Protein 7WUZ (pdb70)

Foldseek 3Di:
DDCPVVVVVLLVLLCVLPVQLAKDKFKFFLLQLQVVDDPVQRDPAPRQWIKIWMKGALSNCVRFLVVCLQPDADDPPDFSVLVRLVVSVVVSCVSPVVFDKDKAWQPDADPVGHRNHPNLSVCQFSQFWPWQDPVLAPPADPPPDDFHIATQGQAFGRQMGTTIMMTGHPSGDPVDDTHGHDPNLNDNVLSNVLSCCVRPPCLVVVSSVSDPHPDHNDPVRNVLVNDPRVVSSVVSNVPGD

Organism: Homo sapiens (NCBI:txid9606)

Radius of gyration: 18.28 Å; Cα contacts (8 Å, |Δi|>4): 402; chains: 1; bounding box: 37×50×50 Å

Sequence (241 aa):
EFMEPKVAELKQKIEDTLCPFGFEVYPFQVAWYNELLPPAFHLPLPGPTLAFLVLSTPAMFDRALKPFLQSCHLRMLTDPVDQCVAYHLGRVRESLPELQIEIIADYEVHPNRRPKILAQTAAHVAGAAYYYQRQDVEADPWGNQRISGVCIHPRFGGWFAIRGVVVLLPGIEVPDLPPRKPHDCVPTRADRIALLEGFNFHWRDWTYRDAVTPQERYSEEQKAYFSSTPPAQRLALLGLAQP

Structure (mmCIF, N/CA/C/O backbone):
data_7WUZ
#
_entry.id   7WUZ
#
_cell.length_a   72.968
_cell.length_b   96.327
_cell.length_c   47.257
_cell.angle_alpha   90.000
_cell.angle_beta   111.060
_cell.angle_gamma   90.000
#
_symmetry.space_group_name_H-M   'C 1 2 1'
#
loop_
_entity.id
_entity.type
_entity.pdbx_description
1 polymer 'Cyanocobalamin reductase / alkylcobalamin dealkylase'
2 non-polymer CYANOCOBALAMIN
3 non-polymer 'L(+)-TARTARIC ACID'
4 non-polymer 'SULFATE ION'
5 water water
#
loop_
_atom_site.group_PDB
_atom_site.id
_atom_site.type_symbol
_atom_site.label_atom_id
_atom_site.label_alt_id
_atom_site.label_comp_id
_atom_site.label_asym_id
_atom_site.label_entity_id
_atom_site.label_seq_id
_atom_site.pdbx_PDB_ins_code
_atom_site.Cartn_x
_atom_site.Cartn_y
_atom_site.Cartn_z
_atom_site.occupancy
_atom_site.B_iso_or_equiv
_atom_site.auth_seq_id
_atom_site.auth_comp_id
_atom_site.auth_asym_id
_atom_site.auth_atom_id
_atom_site.pdbx_PDB_model_num
ATOM 1 N N . GLU A 1 1 ? -28.551 -17.257 -2.899 1.00 65.28 -1 GLU A N 1
ATOM 2 C CA . GLU A 1 1 ? -29.223 -16.819 -4.115 1.00 63.46 -1 GLU A CA 1
ATOM 3 C C . GLU A 1 1 ? -30.343 -15.836 -3.793 1.00 62.04 -1 GLU A C 1
ATOM 4 O O . GLU A 1 1 ? -30.309 -14.683 -4.223 1.00 66.48 -1 GLU A O 1
ATOM 10 N N . PHE A 1 2 ? -31.347 -16.298 -3.051 1.00 52.44 0 PHE A N 1
ATOM 11 C CA . PHE A 1 2 ? -32.328 -15.405 -2.450 1.00 42.08 0 PHE A CA 1
ATOM 12 C C . PHE A 1 2 ? -31.837 -15.053 -1.058 1.00 37.48 0 PHE A C 1
ATOM 13 O O . PHE A 1 2 ? -31.675 -15.938 -0.210 1.00 35.35 0 PHE A O 1
ATOM 21 N N . MET A 1 3 ? -31.593 -13.764 -0.825 1.00 29.74 1 MET A N 1
ATOM 22 C CA . MET A 1 3 ? -31.020 -13.354 0.444 1.00 28.82 1 MET A CA 1
ATOM 23 C C . MET A 1 3 ? -32.049 -13.164 1.543 1.00 30.36 1 MET A C 1
ATOM 24 O O . MET A 1 3 ? -31.681 -13.259 2.715 1.00 26.79 1 MET A O 1
ATOM 29 N N . GLU A 1 4 ? -33.318 -12.910 1.213 1.00 28.73 2 GLU A N 1
ATOM 30 C CA . GLU A 1 4 ? -34.279 -12.656 2.284 1.00 27.26 2 GLU A CA 1
ATOM 31 C C . GLU A 1 4 ? -34.356 -13.809 3.271 1.00 28.59 2 GLU A C 1
ATOM 32 O O . GLU A 1 4 ? -34.317 -13.551 4.489 1.00 26.18 2 GLU A O 1
ATOM 38 N N . PRO A 1 5 ? -34.457 -15.071 2.844 1.00 27.72 3 PRO A N 1
ATOM 39 C CA . PRO A 1 5 ? -34.395 -16.172 3.822 1.00 29.27 3 PRO A CA 1
ATOM 40 C C . PRO A 1 5 ? -33.066 -16.271 4.534 1.00 28.34 3 PRO A C 1
ATOM 41 O O . PRO A 1 5 ? -33.029 -16.688 5.696 1.00 25.96 3 PRO A O 1
ATOM 45 N N . LYS A 1 6 ? -31.974 -15.926 3.855 1.00 27.66 4 LYS A N 1
ATOM 46 C CA . LYS A 1 6 ? -30.649 -15.987 4.461 1.00 29.40 4 LYS A CA 1
ATOM 47 C C . LYS A 1 6 ? -30.511 -14.978 5.586 1.00 27.18 4 LYS A C 1
ATOM 48 O O . LYS A 1 6 ? -29.926 -15.286 6.633 1.00 25.40 4 LYS A O 1
ATOM 54 N N . VAL A 1 7 ? -31.002 -13.752 5.371 1.00 22.78 5 VAL A N 1
ATOM 55 C CA . VAL A 1 7 ? -30.933 -12.740 6.422 1.00 20.88 5 VAL A CA 1
ATOM 56 C C . VAL A 1 7 ? -31.699 -13.210 7.644 1.00 22.84 5 VAL A C 1
ATOM 57 O O . VAL A 1 7 ? -31.226 -13.083 8.778 1.00 20.01 5 VAL A O 1
ATOM 61 N N . ALA A 1 8 ? -32.893 -13.771 7.432 1.00 25.73 6 ALA A N 1
ATOM 62 C CA . ALA A 1 8 ? -33.701 -14.240 8.550 1.00 23.80 6 ALA A CA 1
ATOM 63 C C . ALA A 1 8 ? -33.007 -15.371 9.298 1.00 26.16 6 ALA A C 1
ATOM 64 O O . ALA A 1 8 ? -32.997 -15.392 10.534 1.00 26.88 6 ALA A O 1
ATOM 66 N N . GLU A 1 9 ? -32.427 -16.323 8.568 1.00 26.60 7 GLU A N 1
ATOM 67 C CA . GLU A 1 9 ? -31.711 -17.409 9.226 1.00 27.75 7 GLU A CA 1
ATOM 68 C C . GLU A 1 9 ? -30.525 -16.892 10.042 1.00 26.96 7 GLU A C 1
ATOM 69 O O . GLU A 1 9 ? -30.291 -17.350 11.170 1.00 28.68 7 GLU A O 1
ATOM 75 N N . LEU A 1 10 ? -29.748 -15.963 9.480 1.00 23.51 8 LEU A N 1
ATOM 76 C CA . LEU A 1 10 ? -28.577 -15.477 10.195 1.00 25.44 8 LEU A CA 1
ATOM 77 C C . LEU A 1 10 ? -28.987 -14.673 11.411 1.00 28.05 8 LEU A C 1
ATOM 78 O O . LEU A 1 10 ? -28.388 -14.815 12.484 1.00 22.80 8 LEU A O 1
ATOM 83 N N . LYS A 1 11 ? -30.008 -13.829 11.252 1.00 19.65 9 LYS A N 1
ATOM 84 C CA . LYS A 1 11 ? -30.527 -13.067 12.377 1.00 25.96 9 LYS A CA 1
ATOM 85 C C . LYS A 1 11 ? -30.971 -13.998 13.492 1.00 23.33 9 LYS A C 1
ATOM 86 O O . LYS A 1 11 ? -30.648 -13.768 14.664 1.00 21.11 9 LYS A O 1
ATOM 92 N N . GLN A 1 12 ? -31.691 -15.067 13.141 1.00 22.04 10 GLN A N 1
ATOM 93 C CA . GLN A 1 12 ? -32.207 -15.974 14.161 1.00 27.17 10 GLN A CA 1
ATOM 94 C C . GLN A 1 12 ? -31.076 -16.676 14.892 1.00 25.04 10 GLN A C 1
ATOM 95 O O . GLN A 1 12 ? -31.141 -16.855 16.120 1.00 24.39 10 GLN A O 1
ATOM 101 N N . LYS A 1 13 ? -30.023 -17.060 14.162 1.00 22.90 11 LYS A N 1
ATOM 102 C CA . LYS A 1 13 ? -28.875 -17.699 14.798 1.00 30.66 11 LYS A CA 1
ATOM 103 C C . LYS A 1 13 ? -28.202 -16.760 15.792 1.00 26.04 11 LYS A C 1
ATOM 104 O O . LYS A 1 13 ? -27.846 -17.173 16.900 1.00 24.86 11 LYS A O 1
ATOM 110 N N . ILE A 1 14 ? -28.006 -15.500 15.401 1.00 19.79 12 ILE A N 1
ATOM 111 C CA . ILE A 1 14 ? -27.389 -14.530 16.294 1.00 21.23 12 ILE A CA 1
ATOM 112 C C . ILE A 1 14 ? -28.304 -14.245 17.486 1.00 23.59 12 ILE A C 1
ATOM 113 O O . ILE A 1 14 ? -27.834 -14.133 18.629 1.00 21.17 12 ILE A O 1
ATOM 118 N N . GLU A 1 15 ? -29.618 -14.129 17.250 1.00 16.06 13 GLU A N 1
ATOM 119 C CA . GLU A 1 15 ? -30.553 -13.891 18.356 1.00 19.22 13 GLU A CA 1
ATOM 120 C C . GLU A 1 15 ? -30.581 -15.058 19.341 1.00 22.51 13 GLU A C 1
ATOM 121 O O . GLU A 1 15 ? -30.674 -14.849 20.559 1.00 19.48 13 GLU A O 1
ATOM 127 N N . ASP A 1 16 ? -30.521 -16.290 18.833 1.00 21.89 14 ASP A N 1
ATOM 128 C CA . ASP A 1 16 ? -30.492 -17.467 19.705 1.00 22.89 14 ASP A CA 1
ATOM 129 C C . ASP A 1 16 ? -29.269 -17.446 20.616 1.00 22.80 14 ASP A C 1
ATOM 130 O O . ASP A 1 16 ? -29.317 -17.914 21.765 1.00 23.21 14 ASP A O 1
ATOM 135 N N . THR A 1 17 ? -28.140 -16.987 20.079 1.00 19.26 15 THR A N 1
ATOM 136 C CA . THR A 1 17 ? -26.911 -16.867 20.855 1.00 26.03 15 THR A CA 1
ATOM 137 C C . THR A 1 17 ? -26.980 -15.714 21.853 1.00 21.35 15 THR A C 1
ATOM 138 O O . THR A 1 17 ? -26.521 -15.849 22.992 1.00 21.84 15 THR A O 1
ATOM 142 N N . LEU A 1 18 ? -27.556 -14.578 21.463 1.00 19.77 16 LEU A N 1
ATOM 143 C CA . LEU A 1 18 ? -27.402 -13.357 22.260 1.00 18.51 16 LEU A CA 1
ATOM 144 C C . LEU A 1 18 ? -28.649 -12.912 23.019 1.00 19.81 16 LEU A C 1
ATOM 145 O O . LEU A 1 18 ? -28.529 -12.353 24.119 1.00 17.66 16 LEU A O 1
ATOM 150 N N . CYS A 1 19 ? -29.845 -13.077 22.465 1.00 20.05 17 CYS A N 1
ATOM 151 C CA . CYS A 1 19 ? -31.035 -12.603 23.175 1.00 18.46 17 CYS A CA 1
ATOM 152 C C . CYS A 1 19 ? -31.234 -13.227 24.562 1.00 25.69 17 CYS A C 1
ATOM 153 O O . CYS A 1 19 ? -31.690 -12.502 25.462 1.00 22.49 17 CYS A O 1
ATOM 156 N N . PRO A 1 20 ? -30.954 -14.513 24.815 1.00 21.03 18 PRO A N 1
ATOM 157 C CA . PRO A 1 20 ? -31.119 -15.020 26.191 1.00 21.84 18 PRO A CA 1
ATOM 158 C C . PRO A 1 20 ? -30.277 -14.283 27.221 1.00 20.85 18 PRO A C 1
ATOM 159 O O . PRO A 1 20 ? -30.557 -14.369 28.424 1.00 22.48 18 PRO A O 1
ATOM 163 N N . PHE A 1 21 ? -29.218 -13.613 26.789 1.00 19.77 19 PHE A N 1
ATOM 164 C CA . PHE A 1 21 ? -28.302 -12.929 27.690 1.00 23.42 19 PHE A CA 1
ATOM 165 C C . PHE A 1 21 ? -28.545 -11.431 27.734 1.00 23.25 19 PHE A C 1
ATOM 166 O O . PHE A 1 21 ? -27.709 -10.692 28.265 1.00 21.53 19 PHE A O 1
ATOM 174 N N . GLY A 1 22 ? -29.671 -10.966 27.205 1.00 17.97 20 GLY A N 1
ATOM 175 C CA . GLY A 1 22 ? -30.017 -9.562 27.343 1.00 22.74 20 GLY A CA 1
ATOM 176 C C . GLY A 1 22 ? -29.607 -8.667 26.200 1.00 19.83 20 GLY A C 1
ATOM 177 O O . GLY A 1 22 ? -29.503 -7.453 26.402 1.00 19.94 20 GLY A O 1
ATOM 178 N N . PHE A 1 23 ? -29.343 -9.213 25.014 1.00 18.24 21 PHE A N 1
ATOM 179 C CA . PHE A 1 23 ? -28.990 -8.385 23.871 1.00 13.39 21 PHE A CA 1
ATOM 180 C C . PHE A 1 23 ? -30.146 -8.351 22.878 1.00 18.15 21 PHE A C 1
ATOM 181 O O . PHE A 1 23 ? -31.045 -9.189 22.925 1.00 20.17 21 PHE A O 1
ATOM 189 N N . GLU A 1 24 ? -30.119 -7.342 21.995 1.00 17.26 22 GLU A N 1
ATOM 190 C CA . GLU A 1 24 ? -31.013 -7.220 20.848 1.00 19.63 22 GLU A CA 1
ATOM 191 C C . GLU A 1 24 ? -30.162 -7.052 19.590 1.00 17.98 22 GLU A C 1
ATOM 192 O O . GLU A 1 24 ? -29.040 -6.550 19.645 1.00 16.01 22 GLU A O 1
ATOM 198 N N . VAL A 1 25 ? -30.707 -7.452 18.449 1.00 14.76 23 VAL A N 1
ATOM 199 C CA . VAL A 1 25 ? -29.942 -7.615 17.214 1.00 16.08 23 VAL A CA 1
ATOM 200 C C . VAL A 1 25 ? -30.732 -6.966 16.085 1.00 18.37 23 VAL A C 1
ATOM 201 O O . VAL A 1 25 ? -31.910 -7.294 15.909 1.00 19.10 23 VAL A O 1
ATOM 205 N N . TYR A 1 26 ? -30.068 -6.120 15.280 1.00 16.76 24 TYR A N 1
ATOM 206 C CA . TYR A 1 26 ? -30.703 -5.347 14.190 1.00 15.35 24 TYR A CA 1
ATOM 207 C C . TYR A 1 26 ? -29.812 -5.404 12.952 1.00 17.55 24 TYR A C 1
ATOM 208 O O . TYR A 1 26 ? -28.644 -5.015 13.028 1.00 16.31 24 TYR A O 1
ATOM 217 N N . PRO A 1 27 ? -30.342 -5.804 11.793 1.00 22.56 25 PRO A N 1
ATOM 218 C CA . PRO A 1 27 ? -29.539 -5.808 10.569 1.00 18.45 25 PRO A CA 1
ATOM 219 C C . PRO A 1 27 ? -29.445 -4.427 9.938 1.00 15.83 25 PRO A C 1
ATOM 220 O O . PRO A 1 27 ? -30.321 -3.577 10.096 1.00 20.42 25 PRO A O 1
ATOM 224 N N . PHE A 1 28 ? -28.363 -4.210 9.204 1.00 16.43 26 PHE A N 1
ATOM 225 C CA . PHE A 1 28 ? -28.241 -3.018 8.375 1.00 17.11 26 PHE A CA 1
ATOM 226 C C . PHE A 1 28 ? -27.284 -3.342 7.238 1.00 18.25 26 PHE A C 1
ATOM 227 O O . PHE A 1 28 ? -26.613 -4.378 7.258 1.00 18.98 26 PHE A O 1
ATOM 235 N N . GLN A 1 29 ? -27.285 -2.493 6.204 1.00 17.27 27 GLN A N 1
ATOM 236 C CA . GLN A 1 29 ? -26.282 -2.563 5.145 1.00 17.04 27 GLN A CA 1
ATOM 237 C C . GLN A 1 29 ? -25.103 -1.667 5.468 1.00 15.81 27 GLN A C 1
ATOM 238 O O . GLN A 1 29 ? -25.284 -0.541 5.927 1.00 19.64 27 GLN A O 1
ATOM 244 N N . VAL A 1 30 ? -23.898 -2.135 5.126 1.00 18.82 28 VAL A N 1
ATOM 245 C CA . VAL A 1 30 ? -22.698 -1.341 5.366 1.00 19.35 28 VAL A CA 1
ATOM 246 C C . VAL A 1 30 ? -22.811 0.024 4.682 1.00 22.60 28 VAL A C 1
ATOM 247 O O . VAL A 1 30 ? -22.402 1.049 5.241 1.00 19.11 28 VAL A O 1
ATOM 251 N N . ALA A 1 31 ? -23.383 0.057 3.470 1.00 20.64 29 ALA A N 1
ATOM 252 C CA . ALA A 1 31 ? -23.545 1.309 2.732 1.00 23.11 29 ALA A CA 1
ATOM 253 C C . ALA A 1 31 ? -24.273 2.372 3.547 1.00 19.18 29 ALA A C 1
ATOM 254 O O . ALA A 1 31 ? -23.936 3.558 3.459 1.00 23.39 29 ALA A O 1
ATOM 256 N N . TRP A 1 32 ? -25.295 1.975 4.315 1.00 16.19 30 TRP A N 1
ATOM 257 C CA . TRP A 1 32 ? -26.080 2.958 5.057 1.00 18.85 30 TRP A CA 1
ATOM 258 C C . TRP A 1 32 ? -25.226 3.655 6.109 1.00 19.97 30 TRP A C 1
ATOM 259 O O . TRP A 1 32 ? -25.414 4.850 6.390 1.00 20.59 30 TRP A O 1
ATOM 270 N N . TYR A 1 33 ? -24.313 2.899 6.723 1.00 19.64 31 TYR A N 1
ATOM 271 C CA . TYR A 1 33 ? -23.346 3.443 7.677 1.00 15.57 31 TYR A CA 1
ATOM 272 C C . TYR A 1 33 ? -22.297 4.316 6.978 1.00 22.07 31 TYR A C 1
ATOM 273 O O . TYR A 1 33 ? -22.105 5.481 7.340 1.00 20.73 31 TYR A O 1
ATOM 282 N N . ASN A 1 34 ? -21.634 3.781 5.945 1.00 23.32 32 ASN A N 1
ATOM 283 C CA . ASN A 1 34 ? -20.575 4.533 5.264 1.00 25.54 32 ASN A CA 1
ATOM 284 C C . ASN A 1 34 ? -21.113 5.818 4.657 1.00 29.86 32 ASN A C 1
ATOM 285 O O . ASN A 1 34 ? -20.422 6.848 4.658 1.00 27.57 32 ASN A O 1
ATOM 290 N N . GLU A 1 35 ? -22.347 5.766 4.137 1.00 25.66 33 GLU A N 1
ATOM 291 C CA . GLU A 1 35 ? -22.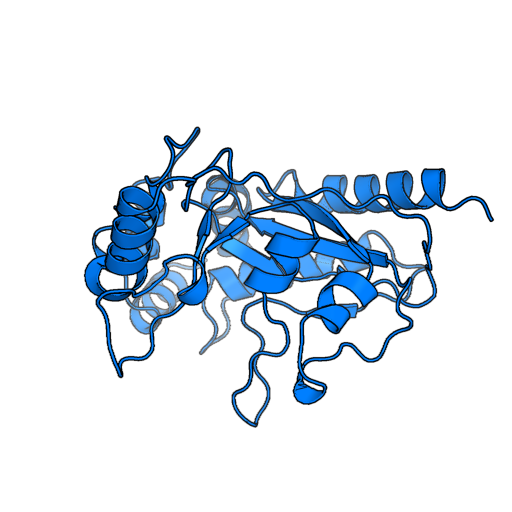967 6.878 3.409 1.00 32.39 33 GLU A CA 1
ATOM 292 C C . GLU A 1 35 ? -22.919 8.163 4.207 1.00 28.64 33 GLU A C 1
ATOM 293 O O . GLU A 1 35 ? -22.856 9.255 3.634 1.00 27.62 33 GLU A O 1
ATOM 299 N N . LEU A 1 36 ? -22.986 8.055 5.524 1.00 29.43 34 LEU A N 1
ATOM 300 C CA . LEU A 1 36 ? -23.092 9.210 6.400 1.00 27.83 34 LEU A CA 1
ATOM 301 C C . LEU A 1 36 ? -21.754 9.716 6.908 1.00 30.64 34 LEU A C 1
ATOM 302 O O . LEU A 1 36 ? -21.731 10.712 7.635 1.00 27.99 34 LEU A O 1
ATOM 307 N N . LEU A 1 37 ? -20.648 9.087 6.533 1.00 29.63 35 LEU A N 1
ATOM 308 C CA . LEU A 1 37 ? -19.423 9.244 7.299 1.00 27.59 35 LEU A CA 1
ATOM 309 C C . LEU A 1 37 ? -18.277 9.687 6.407 1.00 34.00 35 LEU A C 1
ATOM 310 O O . LEU A 1 37 ? -18.257 9.382 5.210 1.00 33.11 35 LEU A O 1
ATOM 315 N N . PRO A 1 38 ? -17.316 10.416 6.963 1.00 34.16 36 PRO A N 1
ATOM 316 C CA . PRO A 1 38 ? -16.099 10.715 6.226 1.00 36.26 36 PRO A CA 1
ATOM 317 C C . PRO A 1 38 ? -15.253 9.464 6.067 1.00 39.97 36 PRO A C 1
ATOM 318 O O . PRO A 1 38 ? -15.380 8.506 6.851 1.00 34.74 36 PRO A O 1
ATOM 322 N N . PRO A 1 39 ? -14.364 9.440 5.069 1.00 41.06 37 PRO A N 1
ATOM 323 C CA . PRO A 1 39 ? -13.652 8.192 4.748 1.00 37.97 37 PRO A CA 1
ATOM 324 C C . PRO A 1 39 ? -12.837 7.602 5.885 1.00 37.87 37 PRO A C 1
ATOM 325 O O . PRO A 1 39 ? -12.633 6.383 5.892 1.00 39.97 37 PRO A O 1
ATOM 329 N N . ALA A 1 40 ? -12.388 8.396 6.866 1.00 36.65 38 ALA A N 1
ATOM 330 C CA . ALA A 1 40 ? -11.656 7.806 7.986 1.00 35.54 38 ALA A CA 1
ATOM 331 C C . ALA A 1 40 ? -12.468 6.728 8.693 1.00 39.50 38 ALA A C 1
ATOM 332 O O . ALA A 1 40 ? -11.901 5.764 9.223 1.00 37.28 38 ALA A O 1
ATOM 334 N N . PHE A 1 41 ? -13.789 6.855 8.706 1.00 35.22 39 PHE A N 1
ATOM 335 C CA . PHE A 1 4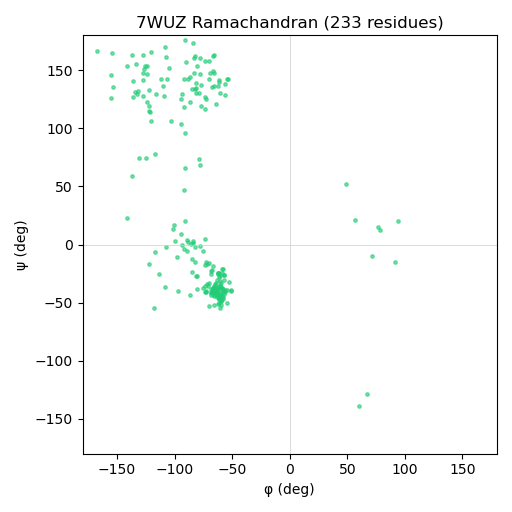1 ? -14.612 5.913 9.441 1.00 29.09 39 PHE A CA 1
ATOM 336 C C . PHE A 1 41 ? -15.236 4.835 8.563 1.00 30.25 39 PHE A C 1
ATOM 337 O O . PHE A 1 41 ? -16.003 4.016 9.079 1.00 30.99 39 PHE A O 1
ATOM 345 N N . HIS A 1 42 ? -14.935 4.801 7.267 1.00 32.42 40 HIS A N 1
ATOM 346 C CA . HIS A 1 42 ? -15.584 3.823 6.401 1.00 31.46 40 HIS A CA 1
A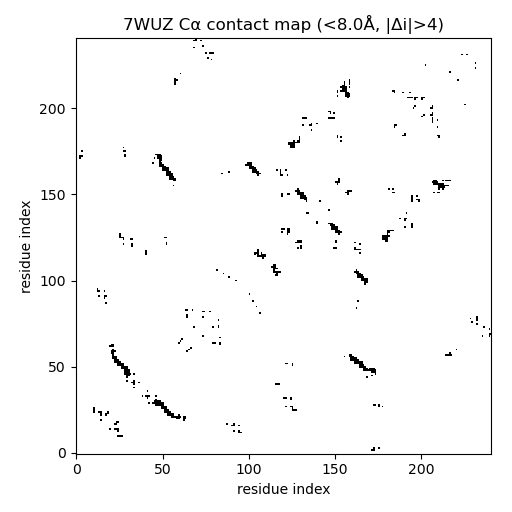TOM 347 C C . HIS A 1 42 ? -15.148 2.407 6.743 1.00 31.00 40 HIS A C 1
ATOM 348 O O . HIS A 1 42 ? -13.968 2.138 7.000 1.00 38.84 40 HIS A O 1
ATOM 355 N N . LEU A 1 43 ? -16.118 1.512 6.793 1.00 26.59 41 LEU A N 1
ATOM 356 C CA . LEU A 1 43 ? -15.818 0.090 6.834 1.00 30.53 41 LEU A CA 1
ATOM 357 C C . LEU A 1 43 ? -15.425 -0.367 5.438 1.00 32.37 41 LEU A C 1
ATOM 358 O O . LEU A 1 43 ? -16.227 -0.237 4.511 1.00 36.32 41 LEU A O 1
ATOM 363 N N . PRO A 1 44 ? -14.219 -0.877 5.237 1.00 37.51 42 PRO A N 1
ATOM 364 C CA . PRO A 1 44 ? -13.783 -1.253 3.878 1.00 36.92 42 PRO A CA 1
ATOM 365 C C . PRO A 1 44 ? -14.399 -2.580 3.456 1.00 39.08 42 PRO A C 1
ATOM 366 O O . PRO A 1 44 ? -13.745 -3.618 3.343 1.00 36.88 42 PRO A O 1
ATOM 370 N N . LEU A 1 45 ? -15.707 -2.561 3.262 1.00 32.10 43 LEU A N 1
ATOM 371 C CA . LEU A 1 45 ? -16.448 -3.707 2.768 1.00 30.78 43 LEU A CA 1
ATOM 372 C C . LEU A 1 45 ? -17.376 -3.215 1.679 1.00 28.75 43 LEU A C 1
ATOM 373 O O . LEU A 1 45 ? -17.724 -2.030 1.643 1.00 31.98 43 LEU A O 1
ATOM 378 N N . PRO A 1 46 ? -17.771 -4.090 0.756 1.00 30.16 44 PRO A N 1
ATOM 379 C CA . PRO A 1 46 ? -18.789 -3.706 -0.226 1.00 27.21 44 PRO A CA 1
ATOM 380 C C . PRO A 1 46 ? -20.032 -3.176 0.474 1.00 24.92 44 PRO A C 1
ATOM 381 O O . PRO A 1 46 ? -20.429 -3.668 1.533 1.00 22.95 44 PRO A O 1
ATOM 385 N N . GLY A 1 47 ? -20.646 -2.153 -0.136 1.00 29.64 45 GLY A N 1
ATOM 386 C CA . GLY A 1 47 ? -21.784 -1.475 0.438 1.00 27.64 45 GLY A CA 1
ATOM 387 C C . GLY A 1 47 ? -22.965 -2.353 0.773 1.00 27.51 45 GLY A C 1
ATOM 388 O O . GLY A 1 47 ? -23.591 -2.162 1.828 1.00 24.70 45 GLY A O 1
ATOM 389 N N . PRO A 1 48 ? -23.321 -3.332 -0.072 1.00 27.81 46 PRO A N 1
ATOM 390 C CA . PRO A 1 48 ? -24.432 -4.230 0.290 1.00 21.57 46 PRO A CA 1
ATOM 391 C C . PRO A 1 48 ? -24.093 -5.237 1.377 1.00 20.92 46 PRO A C 1
ATOM 392 O O . PRO A 1 48 ? -24.943 -6.082 1.684 1.00 23.32 46 PRO A O 1
ATOM 396 N N . THR A 1 49 ? -22.899 -5.196 1.979 1.00 21.98 47 THR A N 1
ATOM 397 C CA . THR A 1 49 ? -22.547 -6.225 2.945 1.00 19.46 47 THR A CA 1
ATOM 398 C C . THR A 1 49 ? -23.492 -6.188 4.140 1.00 17.71 47 THR A C 1
ATOM 399 O O . THR A 1 49 ? -23.829 -5.121 4.670 1.00 19.83 47 THR A O 1
ATOM 403 N N . LEU A 1 50 ? -23.915 -7.370 4.568 1.00 20.54 48 LEU A N 1
ATOM 404 C CA . LEU A 1 50 ? -24.833 -7.485 5.687 1.00 17.22 48 LEU A CA 1
ATOM 405 C C . LEU A 1 50 ? -24.086 -7.272 6.995 1.00 20.30 48 LEU A C 1
ATOM 406 O O . LEU A 1 50 ? -22.995 -7.810 7.192 1.00 18.36 48 LEU A O 1
ATOM 411 N N . ALA A 1 51 ? -24.692 -6.508 7.896 1.00 16.44 49 ALA A N 1
ATOM 412 C CA . ALA A 1 51 ? -24.132 -6.284 9.218 1.00 21.28 49 ALA A CA 1
ATOM 413 C C . ALA A 1 51 ?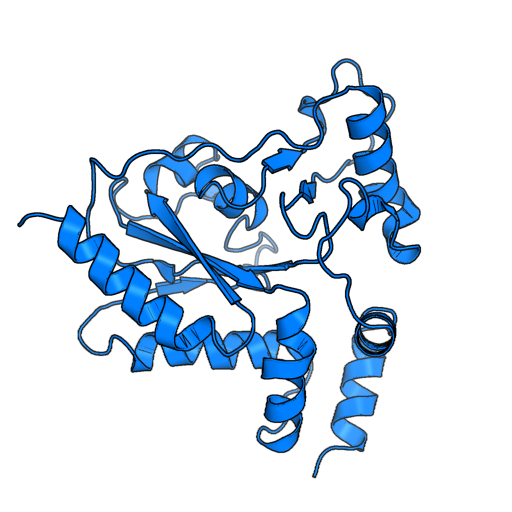 -25.244 -6.386 10.251 1.00 19.06 49 ALA A C 1
ATOM 414 O O . ALA A 1 51 ? -26.436 -6.292 9.924 1.00 20.32 49 ALA A O 1
ATOM 416 N N . PHE A 1 52 ? -24.847 -6.558 11.511 1.00 14.07 50 PHE A N 1
ATOM 417 C CA . PHE A 1 52 ? -25.808 -6.588 12.607 1.00 17.03 50 PHE A CA 1
ATOM 418 C C . PHE A 1 52 ? -25.322 -5.679 13.718 1.00 16.90 50 PHE A C 1
ATOM 419 O O . PHE A 1 52 ? -24.155 -5.751 14.103 1.00 19.02 50 PHE A O 1
ATOM 427 N N . LEU A 1 53 ? -26.215 -4.829 14.210 1.00 15.42 51 LEU A N 1
ATOM 428 C CA . LEU A 1 53 ? -25.965 -3.950 15.346 1.00 12.99 51 LEU A CA 1
ATOM 429 C C . LEU A 1 53 ? -26.466 -4.629 16.622 1.00 16.51 51 LEU A C 1
ATOM 430 O O . LEU A 1 53 ? -27.621 -5.056 16.694 1.00 16.31 51 LEU A O 1
ATOM 435 N N . VAL A 1 54 ? -25.593 -4.765 17.610 1.00 15.36 52 VAL A N 1
ATOM 436 C CA . VAL A 1 54 ? -25.913 -5.450 18.867 1.00 16.06 52 VAL A CA 1
ATOM 437 C C . VAL A 1 54 ? -25.997 -4.407 19.972 1.00 15.18 52 VAL A C 1
ATOM 438 O O . VAL A 1 54 ? -25.079 -3.599 20.124 1.00 15.35 52 VAL A O 1
ATOM 442 N N . LEU A 1 55 ? -27.097 -4.402 20.729 1.00 14.67 53 LEU A N 1
ATOM 443 C CA . LEU A 1 55 ? -27.184 -3.557 21.917 1.00 15.17 53 LEU A CA 1
ATOM 444 C C . LEU A 1 55 ? -27.582 -4.414 23.120 1.00 15.02 53 LEU A C 1
ATOM 445 O O . LEU A 1 55 ? -28.035 -5.547 22.972 1.00 15.03 53 LEU A O 1
ATOM 450 N N . SER A 1 56 ? -27.364 -3.876 24.318 1.00 15.95 54 SER A N 1
ATOM 451 C CA . SER A 1 56 ? -27.732 -4.545 25.554 1.00 15.25 54 SER A CA 1
ATOM 452 C C . SER A 1 56 ? -28.901 -3.807 26.186 1.00 15.36 54 SER A C 1
ATOM 453 O O . SER A 1 56 ? -28.950 -2.572 26.169 1.00 17.90 54 SER A O 1
ATOM 456 N N . THR A 1 57 ? -29.877 -4.566 26.673 1.00 14.20 55 THR A N 1
ATOM 457 C CA . THR A 1 57 ? -31.030 -4.059 27.398 1.00 15.45 55 THR A CA 1
ATOM 458 C C . THR A 1 57 ? -30.692 -4.037 28.892 1.00 18.85 55 THR A C 1
ATOM 459 O O . THR A 1 57 ? -29.608 -4.498 29.266 1.00 17.46 55 THR A O 1
ATOM 463 N N . PRO A 1 58 ? -31.572 -3.535 29.774 1.00 18.98 56 PRO A N 1
ATOM 464 C CA . PRO A 1 58 ? -31.279 -3.625 31.217 1.00 20.29 56 PRO A CA 1
ATOM 465 C C . PRO A 1 58 ? -31.049 -5.045 31.694 1.00 21.57 56 PRO A C 1
ATOM 466 O O . PRO A 1 58 ? -30.348 -5.253 32.688 1.00 21.02 56 PRO A O 1
ATOM 470 N N . ALA A 1 59 ? -31.612 -6.035 31.011 1.00 21.26 57 ALA A N 1
ATOM 471 C CA . ALA A 1 59 ? -31.497 -7.410 31.482 1.00 25.10 57 ALA A CA 1
ATOM 472 C C . ALA A 1 59 ? -30.103 -7.993 31.288 1.00 19.45 57 ALA A C 1
ATOM 473 O O . ALA A 1 59 ? -29.792 -9.011 31.913 1.00 22.04 57 ALA A O 1
ATOM 475 N N . MET A 1 60 ? -29.255 -7.372 30.469 1.00 18.22 58 MET A N 1
ATOM 476 C CA . MET A 1 60 ? -27.920 -7.921 30.258 1.00 19.95 58 MET A CA 1
ATOM 477 C C . MET A 1 60 ? -27.157 -8.059 31.569 1.00 19.72 58 MET A C 1
ATOM 478 O O . MET A 1 60 ? -26.475 -9.061 31.799 1.00 22.63 58 MET A O 1
ATOM 483 N N . PHE A 1 61 ? -27.247 -7.049 32.424 1.00 18.06 59 PHE A N 1
ATOM 484 C CA . PHE A 1 61 ? -26.516 -7.064 33.685 1.00 24.26 59 PHE A CA 1
ATOM 485 C C . PHE A 1 61 ? -26.807 -8.326 34.500 1.00 20.73 59 PHE A C 1
ATOM 486 O O . PHE A 1 61 ? -25.880 -9.002 34.950 1.00 27.54 59 PHE A O 1
ATOM 494 N N . ASP A 1 62 ? -28.086 -8.658 34.701 1.00 18.92 60 ASP A N 1
ATOM 495 C CA . ASP A 1 62 ? -28.433 -9.871 35.444 1.00 24.00 60 ASP A CA 1
ATOM 496 C C . ASP A 1 62 ? -28.186 -11.139 34.644 1.00 25.04 60 ASP A C 1
ATOM 497 O O . ASP A 1 62 ? -27.766 -12.158 35.203 1.00 24.66 60 ASP A O 1
ATOM 502 N N . ARG A 1 63 ? -28.513 -11.127 33.357 1.00 21.09 61 ARG A N 1
ATOM 503 C CA . ARG A 1 63 ? -28.488 -12.361 32.582 1.00 25.32 61 ARG A CA 1
ATOM 504 C C . ARG A 1 63 ? -27.081 -12.704 32.121 1.00 24.77 61 ARG A C 1
ATOM 505 O O . ARG A 1 63 ? -26.772 -13.882 31.926 1.00 24.42 61 ARG A O 1
ATOM 513 N N . ALA A 1 64 ? -26.213 -11.713 31.947 1.00 24.15 62 ALA A N 1
ATOM 514 C CA . ALA A 1 64 ? -24.888 -11.991 31.396 1.00 24.45 62 ALA A CA 1
ATOM 515 C C . ALA A 1 64 ? -23.771 -11.640 32.365 1.00 22.54 62 ALA A C 1
ATOM 516 O O . ALA A 1 64 ? -22.975 -12.520 32.722 1.00 23.73 62 ALA A O 1
ATOM 518 N N . LEU A 1 65 ? -23.719 -10.405 32.864 1.00 22.76 63 LEU A N 1
ATOM 519 C CA . LEU A 1 65 ? -22.571 -9.995 33.676 1.00 24.42 63 LEU A CA 1
ATOM 520 C C . LEU A 1 65 ? -22.458 -10.814 34.965 1.00 25.66 63 LEU A C 1
ATOM 521 O O . LEU A 1 65 ? -21.364 -11.277 35.327 1.00 21.50 63 LEU A O 1
ATOM 526 N N . LYS A 1 66 ? -23.574 -11.017 35.676 1.00 26.44 64 LYS A N 1
ATOM 527 C CA . LYS A 1 66 ? -23.486 -11.750 36.939 1.00 28.06 64 LYS A CA 1
ATOM 528 C C . LYS A 1 66 ? -22.988 -13.183 36.750 1.00 28.39 64 LYS A C 1
ATOM 529 O O . LYS A 1 66 ? -22.030 -13.561 37.439 1.00 25.73 64 LYS A O 1
ATOM 535 N N . PRO A 1 67 ? -23.547 -14.016 35.856 1.00 28.41 65 PRO A N 1
ATOM 536 C CA . PRO A 1 67 ? -22.943 -15.347 35.635 1.00 30.19 65 PRO A CA 1
ATOM 537 C C . PRO A 1 67 ? -21.511 -15.279 35.144 1.00 29.29 65 PRO A C 1
ATOM 538 O O . PRO A 1 67 ? -20.699 -16.140 35.495 1.00 26.42 65 PRO A O 1
ATOM 542 N N . PHE A 1 68 ? -21.177 -14.278 34.328 1.00 25.73 66 PHE A N 1
ATOM 543 C CA . PHE A 1 68 ? -19.814 -14.140 33.834 1.00 24.39 66 PHE A CA 1
ATOM 544 C C . PHE A 1 68 ? -18.828 -14.009 34.988 1.00 26.26 66 PHE A C 1
ATOM 545 O O . PHE A 1 68 ? -17.773 -14.658 35.005 1.00 27.51 66 PHE A O 1
ATOM 553 N N . LEU A 1 69 ? -19.172 -13.187 35.980 1.00 25.74 67 LEU A N 1
ATOM 554 C CA . LEU A 1 69 ? -18.278 -12.967 37.108 1.00 28.37 67 LEU A CA 1
ATOM 555 C C . LEU A 1 69 ? -18.032 -14.248 37.892 1.00 31.42 67 LEU A C 1
ATOM 556 O O . LEU A 1 69 ? -16.985 -14.377 38.530 1.00 31.23 67 LEU A O 1
ATOM 561 N N . GLN A 1 70 ? -18.959 -15.209 37.825 1.00 29.78 68 GLN A N 1
ATOM 562 C CA . GLN A 1 70 ? -18.822 -16.465 38.549 1.00 36.96 68 GLN A CA 1
ATOM 563 C C . GLN A 1 70 ? -17.945 -17.467 37.813 1.00 36.64 68 GLN A C 1
ATOM 564 O O . GLN A 1 70 ? -17.525 -18.457 38.411 1.00 41.27 68 GLN A O 1
ATOM 570 N N . SER A 1 71 ? -17.669 -17.246 36.530 1.00 40.96 69 SER A N 1
ATOM 571 C CA . SER A 1 71 ? -17.024 -18.257 35.705 1.00 47.18 69 SER A CA 1
ATOM 572 C C . SER A 1 71 ? -15.718 -17.824 35.050 1.00 46.69 69 SER A C 1
ATOM 573 O O . SER A 1 71 ? -14.966 -18.694 34.589 1.00 44.88 69 SER A O 1
ATOM 576 N N . CYS A 1 72 ? -15.427 -16.528 34.974 1.00 42.61 70 CYS A N 1
ATOM 577 C CA . CYS A 1 72 ? -14.295 -16.049 34.196 1.00 38.04 70 CYS A CA 1
ATOM 578 C C . CYS A 1 72 ? -13.431 -15.156 35.071 1.00 40.87 70 CYS A C 1
ATOM 579 O O . CYS A 1 72 ? -13.954 -14.381 35.875 1.00 40.21 70 CYS A O 1
ATOM 582 N N . HIS A 1 73 ? -12.111 -15.266 34.908 1.00 34.31 71 HIS A N 1
ATOM 583 C CA . HIS A 1 73 ? -11.175 -14.427 35.646 1.00 41.99 71 HIS A CA 1
ATOM 584 C C . HIS A 1 73 ? -11.043 -13.069 34.969 1.00 38.11 71 HIS A C 1
ATOM 585 O O . HIS A 1 73 ? -10.903 -12.985 33.747 1.00 36.09 71 HIS A O 1
ATOM 592 N N . LEU A 1 74 ? -11.087 -12.005 35.761 1.00 34.38 72 LEU A N 1
ATOM 593 C CA . LEU A 1 74 ? -11.048 -10.658 35.204 1.00 31.76 72 LEU A CA 1
ATOM 594 C C . LEU A 1 74 ? -9.609 -10.254 34.902 1.00 33.09 72 LEU A C 1
ATOM 595 O O . LEU A 1 74 ? -8.734 -10.409 35.750 1.00 34.93 72 LEU A O 1
ATOM 600 N N . ARG A 1 75 ? -9.373 -9.761 33.684 1.00 30.53 73 ARG A N 1
ATOM 601 C CA . ARG A 1 75 ? -8.111 -9.168 33.244 1.00 32.57 73 ARG A CA 1
ATOM 602 C C . ARG A 1 75 ? -7.984 -7.744 33.781 1.00 31.33 73 ARG A C 1
ATOM 603 O O . ARG A 1 75 ? -8.981 -7.104 34.115 1.00 33.04 73 ARG A O 1
ATOM 611 N N . MET A 1 76 ? -6.759 -7.220 33.813 1.00 27.99 74 MET A N 1
ATOM 612 C CA . MET A 1 76 ? -6.640 -5.835 34.249 1.00 29.27 74 MET A CA 1
ATOM 613 C C . MET A 1 76 ? -6.929 -4.844 33.129 1.00 30.87 74 MET A C 1
ATOM 614 O O . MET A 1 76 ? -6.944 -5.170 31.931 1.00 27.51 74 MET A O 1
ATOM 619 N N . LEU A 1 77 ? -7.190 -3.610 33.556 1.00 28.91 75 LEU A N 1
ATOM 620 C CA . LEU A 1 77 ? -7.349 -2.446 32.679 1.00 27.00 75 LEU A CA 1
ATOM 621 C C . LEU A 1 77 ? -8.443 -2.632 31.628 1.00 29.28 75 LEU A C 1
ATOM 622 O O . LEU A 1 77 ? -8.460 -1.936 30.601 1.00 24.64 75 LEU A O 1
ATOM 627 N N . THR A 1 78 ? -9.383 -3.547 31.853 1.00 27.99 76 THR A N 1
ATOM 628 C CA . THR A 1 78 ? -10.548 -3.684 30.993 1.00 23.83 76 THR A CA 1
ATOM 629 C C . THR A 1 78 ? -11.773 -3.782 31.891 1.00 22.30 76 THR A C 1
ATOM 630 O O . THR A 1 78 ? -11.772 -4.563 32.846 1.00 22.67 76 THR A O 1
ATOM 634 N N . ASP A 1 79 ? -12.789 -2.967 31.612 1.00 19.99 77 ASP A N 1
ATOM 635 C CA . ASP A 1 79 ? -13.979 -2.978 32.463 1.00 22.86 77 ASP A CA 1
ATOM 636 C C . ASP A 1 79 ? -14.654 -4.352 32.441 1.00 21.45 77 ASP A C 1
ATOM 637 O O . ASP A 1 79 ? -14.796 -4.965 31.372 1.00 18.19 77 ASP A O 1
ATOM 642 N N . PRO A 1 80 ? -15.136 -4.838 33.589 1.00 22.97 78 PRO A N 1
ATOM 643 C CA . PRO A 1 80 ? -15.814 -6.150 33.606 1.00 20.53 78 PRO A CA 1
ATOM 644 C C . PRO A 1 80 ? -16.920 -6.305 32.571 1.00 19.85 78 PRO A C 1
ATOM 645 O O . PRO A 1 80 ? -17.063 -7.384 31.989 1.00 21.30 78 PRO A O 1
ATOM 649 N N . VAL A 1 81 ? -17.709 -5.267 32.325 1.00 18.64 79 VAL A N 1
ATOM 650 C CA . VAL A 1 81 ? -18.780 -5.373 31.340 1.00 18.17 79 VAL A CA 1
ATOM 651 C C . VAL A 1 81 ? -18.214 -5.542 29.939 1.00 22.01 79 VAL A C 1
ATOM 652 O O . VAL A 1 81 ? -18.781 -6.256 29.106 1.00 18.71 79 VAL A O 1
ATOM 656 N N . ASP A 1 82 ? -17.105 -4.857 29.641 1.00 22.40 80 ASP A N 1
ATOM 657 C CA . ASP A 1 82 ? -16.468 -5.020 28.339 1.00 20.99 80 ASP A CA 1
ATOM 658 C C . ASP A 1 82 ? -15.894 -6.419 28.172 1.00 24.12 80 ASP A C 1
ATOM 659 O O . ASP A 1 82 ? -15.967 -7.001 27.079 1.00 20.63 80 ASP A O 1
ATOM 664 N N . GLN A 1 83 ? -15.343 -6.991 29.247 1.00 17.64 81 GLN A N 1
ATOM 665 C CA . GLN A 1 83 ? -14.908 -8.378 29.171 1.00 21.51 81 GLN A CA 1
ATOM 666 C C . GLN A 1 83 ? -16.097 -9.304 28.959 1.00 21.23 81 GLN A C 1
ATOM 667 O O . GLN A 1 83 ? -16.019 -10.251 28.168 1.00 21.93 81 GLN A O 1
ATOM 673 N N . CYS A 1 84 ? -17.209 -9.040 29.648 1.00 17.83 82 CYS A N 1
ATOM 674 C CA . CYS A 1 84 ? -18.411 -9.841 29.447 1.00 18.14 82 CYS A CA 1
ATOM 675 C C . CYS A 1 84 ? -18.907 -9.739 28.003 1.00 22.04 82 CYS A C 1
ATOM 676 O O . CYS A 1 84 ? -19.235 -10.747 27.365 1.00 18.06 82 CYS A O 1
ATOM 679 N N . VAL A 1 85 ? -18.972 -8.521 27.472 1.00 17.55 83 VAL A N 1
ATOM 680 C CA . VAL A 1 85 ? -19.450 -8.335 26.103 1.00 15.43 83 VAL A CA 1
ATOM 681 C C . VAL A 1 85 ? -18.513 -9.015 25.104 1.00 16.98 83 VAL A C 1
ATOM 682 O O . VAL A 1 85 ? -18.969 -9.689 24.166 1.00 17.62 83 VAL A O 1
ATOM 686 N N . ALA A 1 86 ? -17.194 -8.892 25.305 1.00 16.72 84 ALA A N 1
ATOM 687 C CA . ALA A 1 86 ? -16.242 -9.566 24.422 1.00 20.22 84 ALA A CA 1
ATOM 688 C C . ALA A 1 86 ? -16.473 -11.071 24.411 1.00 23.78 84 ALA A C 1
ATOM 689 O O .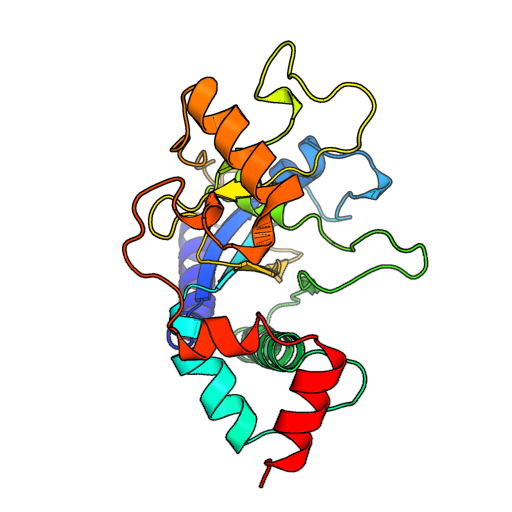 ALA A 1 86 ? -16.412 -11.716 23.351 1.00 20.58 84 ALA A O 1
ATOM 691 N N . TYR A 1 87 ? -16.764 -11.642 25.582 1.00 19.10 85 TYR A N 1
ATOM 692 C CA . TYR A 1 87 ? -17.050 -13.069 25.671 1.00 21.92 85 TYR A CA 1
ATOM 693 C C . TYR A 1 87 ? -18.275 -13.426 24.838 1.00 21.51 85 TYR A C 1
ATOM 694 O O . TYR A 1 87 ? -18.265 -14.390 24.061 1.00 21.42 85 TYR A O 1
ATOM 703 N N . HIS A 1 88 ? -19.340 -12.634 24.965 1.00 22.39 86 HIS A N 1
ATOM 704 C CA . HIS A 1 88 ? -20.566 -12.981 24.259 1.00 23.56 86 HIS A CA 1
ATOM 705 C C . HIS A 1 88 ? -20.471 -12.686 22.766 1.00 26.09 86 HIS A C 1
ATOM 706 O O . HIS A 1 88 ? -20.981 -13.459 21.949 1.00 23.35 86 HIS A O 1
ATOM 713 N N . LEU A 1 89 ? -19.814 -11.593 22.369 1.00 21.51 87 LEU A N 1
ATOM 714 C CA . LEU A 1 89 ? -19.581 -11.415 20.938 1.00 24.82 87 LEU A CA 1
ATOM 715 C C . LEU A 1 89 ? -18.770 -12.579 20.378 1.00 29.14 87 LEU A C 1
ATOM 716 O O . LEU A 1 89 ? -19.031 -13.051 19.263 1.00 27.83 87 LEU A O 1
ATOM 721 N N . GLY A 1 90 ? -17.817 -13.091 21.163 1.00 25.17 88 GLY A N 1
ATOM 722 C CA . GLY A 1 90 ? -17.066 -14.263 20.751 1.00 29.76 88 GLY A CA 1
ATOM 723 C C . GLY A 1 90 ? -17.924 -15.495 20.525 1.00 31.66 88 GLY A C 1
ATOM 724 O O . GLY A 1 90 ? -17.588 -16.343 19.687 1.00 28.07 88 GLY A O 1
ATOM 725 N N . ARG A 1 91 ? -19.026 -15.629 21.278 1.00 26.99 89 ARG A N 1
ATOM 726 C CA . ARG A 1 91 ? -19.926 -16.760 21.076 1.00 26.19 89 ARG A CA 1
ATOM 727 C C . ARG A 1 91 ? -20.652 -16.668 19.737 1.00 24.59 89 ARG A C 1
ATOM 728 O O . ARG A 1 91 ? -21.037 -17.698 19.177 1.00 26.31 89 ARG A O 1
ATOM 736 N N . VAL A 1 92 ? -20.822 -15.461 19.186 1.00 26.28 90 VAL A N 1
ATOM 737 C CA . VAL A 1 92 ? -21.426 -15.349 17.859 1.00 25.60 90 VAL A CA 1
ATOM 738 C C . VAL A 1 92 ? -20.612 -16.133 16.829 1.00 28.99 90 VAL A C 1
ATOM 739 O O . VAL A 1 92 ? -21.173 -16.828 15.973 1.00 30.69 90 VAL A O 1
ATOM 743 N N . ARG A 1 93 ? -19.279 -16.067 16.915 1.00 33.48 91 ARG A N 1
ATOM 744 C CA . ARG A 1 93 ? -18.426 -16.872 16.029 1.00 33.11 91 ARG A CA 1
ATOM 745 C C . ARG A 1 93 ? -18.684 -18.363 16.182 1.00 39.51 91 ARG A C 1
ATOM 746 O O . ARG A 1 93 ? -18.837 -19.081 15.186 1.00 41.83 91 ARG A O 1
ATOM 754 N N . GLU A 1 94 ? -18.712 -18.863 17.422 1.00 40.44 92 GLU A N 1
ATOM 755 C CA . GLU A 1 94 ? -19.005 -20.282 17.622 1.00 46.76 92 GLU A CA 1
ATOM 756 C C . GLU A 1 94 ? -20.340 -20.661 17.022 1.00 44.24 92 GLU A C 1
ATOM 757 O O . GLU A 1 94 ? -20.567 -21.826 16.682 1.00 46.01 92 GLU A O 1
ATOM 763 N N . SER A 1 95 ? -21.247 -19.702 16.920 1.00 39.59 93 SER A N 1
ATOM 764 C CA . SER A 1 95 ? -22.579 -20.000 16.434 1.00 38.73 93 SER A CA 1
ATOM 765 C C . SER A 1 95 ? -22.659 -19.972 14.909 1.00 43.96 93 SER A C 1
ATOM 766 O O . SER A 1 95 ? -23.650 -20.455 14.349 1.00 44.62 93 SER A O 1
ATOM 769 N N . LEU A 1 96 ? -21.633 -19.445 14.227 1.00 39.13 94 LEU A N 1
ATOM 770 C CA . LEU A 1 96 ? -21.582 -19.417 12.761 1.00 47.35 94 LEU A CA 1
ATOM 771 C C . LEU A 1 96 ? -20.184 -19.809 12.280 1.00 43.15 94 LEU A C 1
ATOM 772 O O . LEU A 1 96 ? -19.518 -19.049 11.567 1.00 34.89 94 LEU A O 1
ATOM 777 N N . PRO A 1 97 ? -19.720 -21.015 12.632 1.00 39.31 95 PRO A N 1
ATOM 778 C CA . PRO A 1 97 ? -18.310 -21.374 12.365 1.00 48.87 95 PRO A CA 1
ATOM 779 C C . PRO A 1 97 ? -17.915 -21.394 10.891 1.00 47.89 95 PRO A C 1
ATOM 780 O O . PRO A 1 97 ? -16.724 -21.247 10.583 1.00 52.91 95 PRO A O 1
ATOM 784 N N . GLU A 1 98 ? -18.857 -21.589 9.977 1.00 49.05 96 GLU A N 1
ATOM 785 C CA . GLU A 1 98 ? -18.547 -21.727 8.558 1.00 59.74 96 GLU A CA 1
ATOM 786 C C . GLU A 1 98 ? -18.529 -20.389 7.834 1.00 49.72 96 GLU A C 1
ATOM 787 O O . GLU A 1 98 ? -18.362 -20.367 6.611 1.00 43.46 96 GLU A O 1
ATOM 793 N N . LEU A 1 99 ? -18.712 -19.287 8.554 1.00 40.66 97 LEU A N 1
ATOM 794 C CA . LEU A 1 99 ? -18.658 -17.947 7.988 1.00 45.26 97 LEU A CA 1
ATOM 795 C C . LEU A 1 99 ? -17.445 -17.185 8.504 1.00 45.20 97 LEU A C 1
ATOM 796 O O . LEU A 1 99 ? -17.051 -17.314 9.668 1.00 39.20 97 LEU A O 1
ATOM 801 N N . GLN A 1 100 ? -16.852 -16.410 7.612 1.00 44.07 98 GLN A N 1
ATOM 802 C CA . GLN A 1 100 ? -15.942 -15.353 8.006 1.00 43.34 98 GLN A CA 1
ATOM 803 C C . GLN A 1 100 ? -16.769 -14.221 8.591 1.00 46.68 98 GLN A C 1
ATOM 804 O O . GLN A 1 100 ? -17.635 -13.652 7.910 1.00 41.25 98 GLN A O 1
ATOM 810 N N . ILE A 1 101 ? -16.569 -13.935 9.870 1.00 35.54 99 ILE A N 1
ATOM 811 C CA . ILE A 1 101 ? -17.279 -12.826 10.481 1.00 32.97 99 ILE A CA 1
ATOM 812 C C . ILE A 1 101 ? -16.263 -11.917 11.150 1.00 33.50 99 ILE A C 1
ATOM 813 O O . ILE A 1 101 ? -15.197 -12.357 11.593 1.00 35.41 99 ILE A O 1
ATOM 818 N N . GLU A 1 102 ? -16.580 -10.631 11.157 1.00 26.38 100 GLU A N 1
ATOM 819 C CA . GLU A 1 102 ? -15.747 -9.603 11.764 1.00 27.03 100 GLU A CA 1
ATOM 820 C C . GLU A 1 102 ? -16.592 -8.905 12.812 1.00 25.28 100 GLU A C 1
ATOM 821 O O . GLU A 1 102 ? -17.743 -8.556 12.546 1.00 24.16 100 GLU A O 1
ATOM 827 N N . ILE A 1 103 ? -16.040 -8.710 14.002 1.00 20.23 101 ILE A N 1
ATOM 828 C CA . ILE A 1 103 ? -16.804 -8.138 15.101 1.00 20.35 101 ILE A CA 1
ATOM 829 C C . ILE A 1 103 ? -16.029 -6.957 15.655 1.00 22.80 101 ILE A C 1
ATOM 830 O O . ILE A 1 103 ? -14.830 -7.071 15.941 1.00 26.93 101 ILE A O 1
ATOM 835 N N . ILE A 1 104 ? -16.692 -5.819 15.761 1.00 19.12 102 ILE A N 1
ATOM 836 C CA . ILE A 1 104 ? -16.106 -4.623 16.359 1.00 21.34 102 ILE A CA 1
ATOM 837 C C . ILE A 1 104 ? -16.986 -4.205 17.521 1.00 21.25 102 ILE A C 1
ATOM 838 O O . ILE A 1 104 ? -18.153 -3.868 17.329 1.00 19.47 102 ILE A O 1
ATOM 843 N N . ALA A 1 105 ? -16.417 -4.189 18.711 1.00 19.78 103 ALA A N 1
ATOM 844 C CA . ALA A 1 105 ? -17.140 -3.748 19.891 1.00 21.62 103 ALA A CA 1
ATOM 845 C C . ALA A 1 105 ? -17.117 -2.219 20.041 1.00 18.82 103 ALA A C 1
ATOM 846 O O . ALA A 1 105 ? -16.268 -1.510 19.487 1.00 18.26 103 ALA A O 1
ATOM 848 N N . ASP A 1 106 ? -18.074 -1.726 20.835 1.00 18.51 104 ASP A N 1
ATOM 849 C CA . ASP A 1 106 ? -18.205 -0.305 21.160 1.00 17.29 104 ASP A CA 1
ATOM 850 C C . ASP A 1 106 ? -16.990 0.254 21.891 1.00 19.85 104 ASP A C 1
ATOM 851 O O . ASP A 1 106 ? -16.717 1.455 21.804 1.00 17.52 104 ASP A O 1
ATOM 856 N N . TYR A 1 107 ? -16.268 -0.574 22.638 1.00 20.66 105 TYR A N 1
ATOM 857 C CA . TYR A 1 107 ? -15.156 -0.063 23.423 1.00 19.73 105 TYR A CA 1
ATOM 858 C C . TYR A 1 107 ? -13.848 -0.042 22.643 1.00 21.90 105 TYR A C 1
ATOM 859 O O . TYR A 1 107 ? -12.825 0.356 23.195 1.00 22.75 105 TYR A O 1
ATOM 868 N N . GLU A 1 108 ? -13.852 -0.434 21.380 1.00 20.35 106 GLU A N 1
ATOM 869 C CA . GLU A 1 108 ? -12.607 -0.582 20.644 1.00 21.79 106 GLU A CA 1
ATOM 870 C C . GLU A 1 108 ? -12.190 0.772 20.074 1.00 23.23 106 GLU A C 1
ATOM 871 O O . GLU A 1 108 ? -13.016 1.498 19.492 1.00 23.90 106 GLU A O 1
ATOM 877 N N . VAL A 1 109 ? -10.915 1.106 20.234 1.00 20.17 107 VAL A N 1
ATOM 878 C CA . VAL A 1 109 ? -10.390 2.410 19.846 1.00 23.09 107 VAL A CA 1
ATOM 879 C C . VAL A 1 109 ? -9.060 2.185 19.134 1.00 25.41 107 VAL A C 1
ATOM 880 O O . VAL A 1 109 ? -8.289 1.295 19.512 1.00 26.09 107 VAL A O 1
ATOM 884 N N . HIS A 1 110 ? -8.813 2.966 18.077 1.00 20.61 108 HIS A N 1
ATOM 885 C CA . HIS A 1 110 ? -7.559 2.896 17.331 1.00 29.65 108 HIS A CA 1
ATOM 886 C C . HIS A 1 110 ? -6.411 3.529 18.114 1.00 29.05 108 HIS A C 1
ATOM 887 O O . HIS A 1 110 ? -6.632 4.422 18.932 1.00 29.91 108 HIS A O 1
ATOM 894 N N . PRO A 1 111 ? -5.163 3.154 17.802 1.00 30.00 109 PRO A N 1
ATOM 895 C CA . PRO A 1 111 ? -4.018 3.812 18.446 1.00 32.16 109 PRO A CA 1
ATOM 896 C C . PRO A 1 111 ? -3.989 5.314 18.233 1.00 33.83 109 PRO A C 1
ATOM 897 O O . PRO A 1 111 ? -3.323 6.008 19.001 1.00 35.93 109 PRO A O 1
ATOM 901 N N . ASN A 1 112 ? -4.670 5.832 17.208 1.00 34.49 110 ASN A N 1
ATOM 902 C CA . ASN A 1 112 ? -4.818 7.268 17.013 1.00 31.35 110 ASN A CA 1
ATOM 903 C C . ASN A 1 112 ? -5.966 7.860 17.808 1.00 35.49 110 ASN A C 1
ATOM 904 O O . ASN A 1 112 ? -6.251 9.050 17.650 1.00 36.46 110 ASN A O 1
ATOM 909 N N . ARG A 1 113 ? -6.654 7.052 18.617 1.00 36.75 111 ARG A N 1
ATOM 910 C CA . ARG A 1 113 ? -7.670 7.438 19.587 1.00 34.44 111 ARG A CA 1
ATOM 911 C C . ARG A 1 113 ? -9.027 7.731 18.961 1.00 34.47 111 ARG A C 1
ATOM 912 O O . ARG A 1 113 ? -9.913 8.234 19.661 1.00 39.47 111 ARG A O 1
ATOM 920 N N . ARG A 1 114 ? -9.241 7.379 17.676 1.00 29.51 112 ARG A N 1
ATOM 921 C CA . ARG A 1 114 ? -10.567 7.325 17.062 1.00 28.88 112 ARG A CA 1
ATOM 922 C C . ARG A 1 114 ? -11.240 5.999 17.422 1.00 23.64 112 ARG A C 1
ATOM 923 O O . ARG A 1 114 ? -10.588 4.957 17.389 1.00 23.04 112 ARG A O 1
ATOM 931 N N . PRO A 1 115 ? -12.541 5.998 17.734 1.00 27.03 113 PRO A N 1
ATOM 932 C CA . PRO A 1 115 ? -13.246 4.724 17.955 1.00 21.70 113 PRO A CA 1
ATOM 933 C C . PRO A 1 115 ? -13.311 3.926 16.662 1.00 20.66 113 PRO A C 1
ATOM 934 O O . PRO A 1 115 ? -13.396 4.494 15.567 1.00 22.95 113 PRO A O 1
ATOM 938 N N . LYS A 1 116 ? -13.275 2.599 16.785 1.00 16.31 114 LYS A N 1
ATOM 939 C CA . LYS A 1 116 ? -13.188 1.802 15.558 1.00 18.94 114 LYS A CA 1
ATOM 940 C C . LYS A 1 116 ? -14.515 1.804 14.816 1.00 20.78 114 LYS A C 1
ATOM 941 O O . LYS A 1 116 ? -14.539 1.820 13.585 1.00 22.34 114 LYS A O 1
ATOM 947 N N . ILE A 1 117 ? -15.616 1.799 15.554 1.00 20.04 115 ILE A N 1
ATOM 948 C CA . ILE A 1 117 ? -16.970 2.003 15.042 1.00 23.68 115 ILE A CA 1
ATOM 949 C C . ILE A 1 117 ? -17.653 3.151 15.756 1.00 18.89 115 ILE A C 1
ATOM 950 O O . ILE A 1 117 ? -17.380 3.436 16.921 1.00 19.58 115 ILE A O 1
ATOM 955 N N . LEU A 1 118 ? -18.506 3.861 15.012 1.00 18.26 116 LEU A N 1
ATOM 956 C CA . LEU A 1 118 ? -19.368 4.880 15.598 1.00 19.66 116 LEU A CA 1
ATOM 957 C C . LEU A 1 118 ? -20.655 4.178 15.979 1.00 17.58 116 LEU A C 1
ATOM 958 O O . LEU A 1 118 ? -21.534 3.974 15.139 1.00 19.00 116 LEU A O 1
ATOM 963 N N . ALA A 1 119 ? -20.754 3.778 17.246 1.00 17.32 117 ALA A N 1
ATOM 964 C CA . ALA A 1 119 ? -21.849 2.899 17.643 1.00 19.03 117 ALA A CA 1
ATOM 965 C C . ALA A 1 119 ? -23.206 3.563 17.443 1.00 15.73 117 ALA A C 1
ATOM 966 O O . ALA A 1 119 ? -24.172 2.894 17.080 1.00 14.28 117 ALA A O 1
ATOM 968 N N . GLN A 1 120 ? -23.299 4.872 17.694 1.00 15.31 118 GLN A N 1
ATOM 969 C CA . GLN A 1 120 ? -24.587 5.545 17.602 1.00 16.30 118 GLN A CA 1
ATOM 970 C C . GLN A 1 120 ? -25.051 5.690 16.158 1.00 15.30 118 GLN A C 1
ATOM 971 O O . GLN A 1 120 ? -26.259 5.662 15.896 1.00 15.19 118 GLN A O 1
ATOM 977 N N . THR A 1 121 ? -24.120 5.877 15.221 1.00 12.73 119 THR A N 1
ATOM 978 C CA . THR A 1 121 ? -24.492 5.926 13.804 1.00 17.72 119 THR A CA 1
ATOM 979 C C . THR A 1 121 ? -24.990 4.567 13.321 1.00 17.51 119 THR A C 1
ATOM 980 O O . THR A 1 121 ? -25.967 4.485 12.558 1.00 16.21 119 THR A O 1
ATOM 984 N N . ALA A 1 122 ? -24.338 3.489 13.758 1.00 16.06 120 ALA A N 1
ATOM 985 C CA . ALA A 1 122 ? -24.823 2.150 13.428 1.00 17.11 120 ALA A CA 1
ATOM 986 C C . ALA A 1 122 ? -26.205 1.903 14.019 1.00 14.74 120 ALA A C 1
ATOM 987 O O . ALA A 1 122 ? -27.077 1.307 13.368 1.00 16.10 120 ALA A O 1
ATOM 989 N N . ALA A 1 123 ? -26.421 2.348 15.258 1.00 14.34 121 ALA A N 1
ATOM 990 C CA . ALA A 1 123 ? -27.713 2.125 15.894 1.00 14.66 121 ALA A CA 1
ATOM 991 C C . ALA A 1 123 ? -28.811 2.865 15.157 1.00 14.37 121 ALA A C 1
ATOM 992 O O . ALA A 1 123 ? -29.927 2.351 15.019 1.00 16.90 121 ALA A O 1
ATOM 994 N N . HIS A 1 124 ? -28.505 4.070 14.677 1.00 13.92 122 HIS A N 1
ATOM 995 C CA . HIS A 1 124 ? -29.479 4.841 13.909 1.00 16.87 122 HIS A CA 1
ATOM 996 C C . HIS A 1 124 ? -29.807 4.147 12.588 1.00 13.48 122 HIS A C 1
ATOM 997 O O . HIS A 1 124 ? -30.978 3.910 12.288 1.00 15.60 122 HIS A O 1
ATOM 1004 N N . VAL A 1 125 ? -28.795 3.778 11.788 1.00 13.64 123 VAL A N 1
ATOM 1005 C CA . VAL A 1 125 ? -29.130 3.238 10.460 1.00 19.01 123 VAL A CA 1
ATOM 1006 C C . VAL A 1 125 ? -29.688 1.824 10.557 1.00 21.13 123 VAL A C 1
ATOM 1007 O O . VAL A 1 125 ? -30.337 1.349 9.609 1.00 16.52 123 VAL A O 1
ATOM 1011 N N . ALA A 1 126 ? -29.469 1.135 11.684 1.00 16.71 124 ALA A N 1
ATOM 1012 C CA . ALA A 1 126 ? -30.081 -0.171 11.867 1.00 15.78 124 ALA A CA 1
ATOM 1013 C C . ALA A 1 126 ? -31.510 -0.060 12.357 1.00 18.10 124 ALA A C 1
ATOM 1014 O O . ALA A 1 126 ? -32.197 -1.083 12.474 1.00 20.58 124 ALA A O 1
ATOM 1016 N N . GLY A 1 127 ? -31.988 1.162 12.590 1.00 15.59 125 GLY A N 1
ATOM 1017 C CA . GLY A 1 127 ? -33.347 1.361 13.035 1.00 18.51 125 GLY A CA 1
ATOM 1018 C C . GLY A 1 127 ? -33.561 1.044 14.487 1.00 17.94 125 GLY A C 1
ATOM 1019 O O . GLY A 1 127 ? -34.707 0.874 14.896 1.00 22.80 125 GLY A O 1
ATOM 1020 N N . ALA A 1 128 ? -32.492 0.932 15.265 1.00 14.02 126 ALA A N 1
ATOM 1021 C CA . ALA A 1 128 ? -32.556 0.480 16.650 1.00 18.54 126 ALA A CA 1
ATOM 1022 C C . ALA A 1 128 ? -32.830 1.631 17.621 1.00 19.36 126 ALA A C 1
ATOM 1023 O O . ALA A 1 128 ? -33.656 1.508 18.533 1.00 18.59 126 ALA A O 1
ATOM 1025 N N . ALA A 1 129 ? -32.169 2.764 17.426 1.00 16.47 127 ALA A N 1
ATOM 1026 C CA . ALA A 1 129 ? -32.371 3.903 18.317 1.00 15.79 127 ALA A CA 1
ATOM 1027 C C . ALA A 1 129 ? -32.020 5.172 17.559 1.00 16.30 127 ALA A C 1
ATOM 1028 O O . ALA A 1 129 ? -30.925 5.273 16.985 1.00 17.72 127 ALA A O 1
ATOM 1030 N N . TYR A 1 130 ? -32.954 6.116 17.532 1.00 15.76 128 TYR A N 1
ATOM 1031 C CA . TYR A 1 130 ? -32.705 7.396 16.871 1.00 18.58 128 TYR A CA 1
ATOM 1032 C C . TYR A 1 130 ? -31.525 8.107 17.528 1.00 20.16 128 TYR A C 1
ATOM 1033 O O . TYR A 1 130 ? -31.479 8.241 18.750 1.00 18.55 128 TYR A O 1
ATOM 1042 N N . TYR A 1 131 ? -30.569 8.561 16.715 1.00 18.66 129 TYR A N 1
ATOM 1043 C CA . TYR A 1 131 ? -29.364 9.224 17.225 1.00 18.95 129 TYR A CA 1
ATOM 1044 C C . TYR A 1 131 ? -29.592 10.739 17.213 1.00 17.60 129 TYR A C 1
ATOM 1045 O O . TYR A 1 131 ? -29.530 11.384 16.164 1.00 20.14 129 TYR A O 1
ATOM 1054 N N . TYR A 1 132 ? -29.850 11.317 18.388 1.00 17.65 130 TYR A N 1
ATOM 1055 C CA . TYR A 1 132 ? -30.160 12.740 18.488 1.00 20.21 130 TYR A CA 1
ATOM 1056 C C . TYR A 1 132 ? -28.855 13.517 18.598 1.00 23.23 130 TYR A C 1
ATOM 1057 O O . TYR A 1 132 ? -28.032 13.239 19.476 1.00 21.93 130 TYR A O 1
ATOM 1066 N N . GLN A 1 133 ? -28.647 14.446 17.674 1.00 24.65 131 GLN A N 1
ATOM 1067 C CA . GLN A 1 133 ? -27.405 15.188 17.591 1.00 24.55 131 GLN A CA 1
ATOM 1068 C C . GLN A 1 133 ? -27.685 16.668 17.737 1.00 24.07 131 GLN A C 1
ATOM 1069 O O . GLN A 1 133 ? -28.824 17.130 17.617 1.00 22.90 131 GLN A O 1
ATOM 1075 N N . ARG A 1 134 ? -26.609 17.409 17.984 1.00 24.23 132 ARG A N 1
ATOM 1076 C CA . ARG A 1 134 ? -26.714 18.846 18.125 1.00 30.80 132 ARG A CA 1
ATOM 1077 C C . ARG A 1 134 ? -27.473 19.470 16.965 1.00 28.76 132 ARG A C 1
ATOM 1078 O O . ARG A 1 134 ? -28.269 20.392 17.156 1.00 27.05 132 ARG A O 1
ATOM 1086 N N . GLN A 1 135 ? -27.236 18.979 15.749 1.00 25.61 133 GLN A N 1
ATOM 1087 C CA . GLN A 1 135 ? -27.834 19.634 14.590 1.00 26.44 133 GLN A CA 1
ATOM 1088 C C . GLN A 1 135 ? -29.322 19.328 14.463 1.00 27.85 133 GLN A C 1
ATOM 1089 O O . GLN A 1 135 ? -29.988 19.916 13.610 1.00 35.97 133 GLN A O 1
ATOM 1095 N N . ASP A 1 136 ? -29.859 18.451 15.312 1.00 26.46 134 ASP A N 1
ATOM 1096 C CA . ASP A 1 136 ? -31.290 18.202 15.426 1.00 23.81 134 ASP A CA 1
ATOM 1097 C C . ASP A 1 136 ? -32.027 19.269 16.224 1.00 30.34 134 ASP A C 1
ATOM 1098 O O . ASP A 1 136 ? -33.258 19.181 16.354 1.00 28.76 134 ASP A O 1
ATOM 1103 N N . VAL A 1 137 ? -31.312 20.264 16.743 1.00 29.86 135 VAL A N 1
ATOM 1104 C CA . VAL A 1 137 ? -31.900 21.448 17.357 1.00 27.75 135 VAL A CA 1
ATOM 1105 C C . VAL A 1 137 ? -31.373 22.642 16.559 1.00 29.68 135 VAL A C 1
ATOM 1106 O O . VAL A 1 137 ? -30.166 22.928 16.577 1.00 31.26 135 VAL A O 1
ATOM 1110 N N . GLU A 1 138 ? -32.243 23.350 15.862 1.00 30.84 136 GLU A N 1
ATOM 1111 C CA . GLU A 1 138 ? -31.695 24.483 15.127 1.00 32.12 136 GLU A CA 1
ATOM 1112 C C . GLU A 1 138 ? -31.454 25.629 16.101 1.00 31.14 136 GLU A C 1
ATOM 1113 O O . GLU A 1 138 ? -32.165 25.775 17.099 1.00 30.67 136 GLU A O 1
ATOM 1119 N N . ALA A 1 139 ? -30.413 26.413 15.824 1.00 31.31 137 ALA A N 1
ATOM 1120 C CA . ALA A 1 139 ? -30.021 27.526 16.677 1.00 31.00 137 ALA A CA 1
ATOM 1121 C C . ALA A 1 139 ? -29.945 27.067 18.134 1.00 28.55 137 ALA A C 1
ATOM 1122 O O . ALA A 1 139 ? -30.578 27.622 19.029 1.00 28.90 137 ALA A O 1
ATOM 1124 N N . ASP A 1 140 ? -29.196 25.990 18.353 1.00 30.44 138 ASP A N 1
ATOM 1125 C CA . ASP A 1 140 ? -29.135 25.405 19.683 1.00 30.46 138 ASP A CA 1
ATOM 1126 C C . ASP A 1 140 ? -28.453 26.379 20.647 1.00 28.71 138 ASP A C 1
ATOM 1127 O O . ASP A 1 140 ? -27.808 27.338 20.222 1.00 26.97 138 ASP A O 1
ATOM 1132 N N . PRO A 1 141 ? -28.617 26.177 21.955 1.00 29.17 139 PRO A N 1
ATOM 1133 C CA . PRO A 1 141 ? -28.132 27.169 22.929 1.00 30.39 139 PRO A CA 1
ATOM 1134 C C . PRO A 1 141 ? -26.660 27.062 23.327 1.00 30.43 139 PRO A C 1
ATOM 1135 O O . PRO A 1 141 ? -26.208 27.871 24.152 1.00 27.98 139 PRO A O 1
ATOM 1139 N N . TRP A 1 142 ? -25.883 26.128 22.779 1.00 31.02 140 TRP A N 1
ATOM 1140 C CA . TRP A 1 142 ? -24.631 25.742 23.425 1.00 33.15 140 TRP A CA 1
ATOM 1141 C C . TRP A 1 142 ? -23.387 26.411 22.858 1.00 27.37 140 TRP A C 1
ATOM 1142 O O . TRP A 1 142 ? -22.320 26.305 23.474 1.00 28.16 140 TRP A O 1
ATOM 1153 N N . GLY A 1 143 ? -23.486 27.095 21.722 1.00 27.29 141 GLY A N 1
ATOM 1154 C CA . GLY A 1 143 ? -22.340 27.850 21.229 1.00 27.58 141 GLY A CA 1
ATOM 1155 C C . GLY A 1 143 ? -21.126 26.981 20.952 1.00 27.47 141 GLY A C 1
ATOM 1156 O O . GLY A 1 143 ? -21.234 25.868 20.422 1.00 29.55 141 GLY A O 1
ATOM 1157 N N . ASN A 1 144 ? -19.952 27.484 21.326 1.00 31.70 142 ASN A N 1
ATOM 1158 C CA . ASN A 1 144 ? -18.695 26.857 20.923 1.00 43.27 142 ASN A CA 1
ATOM 1159 C C . ASN A 1 144 ? -18.201 25.845 21.939 1.00 43.22 142 ASN A C 1
ATOM 1160 O O . ASN A 1 144 ? -17.022 25.827 22.305 1.00 51.68 142 ASN A O 1
ATOM 1165 N N . GLN A 1 145 ? -19.103 24.993 22.385 1.00 34.63 143 GLN A N 1
ATOM 1166 C CA . GLN A 1 145 ? -18.835 23.824 23.203 1.00 39.02 143 GLN A CA 1
ATOM 1167 C C . GLN A 1 145 ? -18.956 22.602 22.320 1.00 31.95 143 GLN A C 1
ATOM 1168 O O . GLN A 1 145 ? -19.743 22.599 21.374 1.00 27.63 143 GLN A O 1
ATOM 1174 N N . ARG A 1 146 ? -18.226 21.547 22.664 1.00 31.28 144 ARG A N 1
ATOM 1175 C CA . ARG A 1 146 ? -18.534 20.243 22.102 1.00 29.62 144 ARG A CA 1
ATOM 1176 C C . ARG A 1 146 ? -19.810 19.712 22.746 1.00 32.46 144 ARG A C 1
ATOM 1177 O O . ARG A 1 146 ? -19.920 19.651 23.971 1.00 31.47 144 ARG A O 1
ATOM 1185 N N . ILE A 1 147 ? -20.781 19.325 21.930 1.00 29.01 145 ILE A N 1
ATOM 1186 C CA . ILE A 1 147 ? -22.030 18.758 22.428 1.00 26.71 145 ILE A CA 1
ATOM 1187 C C . ILE A 1 147 ? -22.180 17.379 21.809 1.00 26.01 145 ILE A C 1
ATOM 1188 O O . ILE A 1 147 ? -22.295 17.252 20.584 1.00 23.05 145 ILE A O 1
ATOM 1193 N N . SER A 1 148 ? -22.146 16.349 22.649 1.00 24.99 146 SER A N 1
ATOM 1194 C CA . SER A 1 148 ? -22.199 14.987 22.159 1.00 24.77 146 SER A CA 1
ATOM 1195 C C . SER A 1 148 ? -23.645 14.593 21.911 1.00 22.37 146 SER A C 1
ATOM 1196 O O . SER A 1 148 ? -24.554 15.034 22.620 1.00 21.86 146 SER A O 1
ATOM 1199 N N . GLY A 1 149 ? -23.853 13.739 20.899 1.00 20.94 147 GLY A N 1
ATOM 1200 C CA . GLY A 1 149 ? -25.193 13.251 20.612 1.00 22.06 147 GLY A CA 1
ATOM 1201 C C . GLY A 1 149 ? -25.552 12.060 21.481 1.00 22.17 147 GLY A C 1
ATOM 1202 O O . GLY A 1 149 ? -24.711 11.536 22.210 1.00 22.24 147 GLY A O 1
ATOM 1203 N N . VAL A 1 150 ? -26.812 11.618 21.389 1.00 19.36 148 VAL A N 1
ATOM 1204 C CA . VAL A 1 150 ? -27.286 10.519 22.231 1.00 21.87 148 VAL A CA 1
ATOM 1205 C C . VAL A 1 150 ? -28.426 9.798 21.526 1.00 17.55 148 VAL A C 1
ATOM 1206 O O . VAL A 1 150 ? -29.312 10.427 20.938 1.00 18.32 148 VAL A O 1
ATOM 1210 N N . CYS A 1 151 ? -28.379 8.463 21.563 1.00 15.83 149 CYS A N 1
ATOM 1211 C CA . CYS A 1 151 ? -29.428 7.599 21.018 1.00 17.07 149 CYS A CA 1
ATOM 1212 C C . CYS A 1 151 ? -30.498 7.326 22.066 1.00 18.49 149 CYS A C 1
ATOM 1213 O O . CYS A 1 151 ? -30.189 7.121 23.240 1.00 16.26 149 CYS A O 1
ATOM 1216 N N . ILE A 1 152 ? -31.756 7.266 21.628 1.00 16.96 150 ILE A N 1
ATOM 1217 C CA . ILE A 1 152 ? -32.867 6.922 22.515 1.00 13.70 150 ILE A CA 1
ATOM 1218 C C . ILE A 1 152 ? -33.602 5.724 21.930 1.00 20.09 150 ILE A C 1
ATOM 1219 O O . ILE A 1 152 ? -34.071 5.769 20.780 1.00 17.14 150 ILE A O 1
ATOM 1224 N N . HIS A 1 153 ? -33.692 4.646 22.726 1.00 17.95 151 HIS A N 1
ATOM 1225 C CA . HIS A 1 153 ? -34.371 3.411 22.342 1.00 20.54 151 HIS A CA 1
ATOM 1226 C C . HIS A 1 153 ? -35.869 3.570 22.590 1.00 20.06 151 HIS A C 1
ATOM 1227 O O . HIS A 1 153 ? -36.263 4.103 23.625 1.00 19.12 151 HIS A O 1
ATOM 1234 N N . PRO A 1 154 ? -36.731 3.179 21.650 1.00 18.98 152 PRO A N 1
ATOM 1235 C CA . PRO A 1 154 ? -38.167 3.447 21.843 1.00 23.03 152 PRO A CA 1
ATOM 1236 C C . PRO A 1 154 ? -38.774 2.660 22.986 1.00 23.44 152 PRO A C 1
ATOM 1237 O O . PRO A 1 154 ? -39.808 3.077 23.515 1.00 25.51 152 PRO A O 1
ATOM 1241 N N . ARG A 1 155 ? -38.178 1.547 23.394 1.00 21.22 153 ARG A N 1
ATOM 1242 C CA . ARG A 1 155 ? -38.703 0.763 24.507 1.00 21.82 153 ARG A CA 1
ATOM 1243 C C . ARG A 1 155 ? -37.997 1.075 25.826 1.00 21.45 153 ARG A C 1
ATOM 1244 O O . ARG A 1 155 ? -38.656 1.179 26.869 1.00 22.92 153 ARG A O 1
ATOM 1252 N N . PHE A 1 156 ? -36.681 1.268 25.794 1.00 20.14 154 PHE A N 1
ATOM 1253 C CA . PHE A 1 156 ? -35.892 1.423 27.001 1.00 20.47 154 PHE A CA 1
ATOM 1254 C C . PHE A 1 156 ? -35.418 2.843 27.236 1.00 21.69 154 PHE A C 1
ATOM 1255 O O . PHE A 1 156 ? -34.790 3.092 28.268 1.00 21.90 154 PHE A O 1
ATOM 1263 N N . GLY A 1 157 ? -35.712 3.778 26.329 1.00 19.98 155 GLY A N 1
ATOM 1264 C CA . GLY A 1 157 ? -35.214 5.132 26.512 1.00 18.95 155 GLY A CA 1
ATOM 1265 C C . GLY A 1 157 ? -33.702 5.138 26.367 1.00 21.52 155 GLY A C 1
ATOM 1266 O O . GLY A 1 157 ? -33.151 4.660 25.367 1.00 20.40 155 GLY A O 1
ATOM 1267 N N . GLY A 1 158 ? -33.021 5.718 27.352 1.00 18.36 156 GLY A N 1
ATOM 1268 C CA . GLY A 1 158 ? -31.580 5.636 27.461 1.00 19.01 156 GLY A CA 1
ATOM 1269 C C . GLY A 1 158 ? -31.093 4.521 28.363 1.00 19.39 156 GLY A C 1
ATOM 1270 O O . GLY A 1 158 ? -29.891 4.447 28.624 1.00 17.76 156 GLY A O 1
ATOM 1271 N N . TRP A 1 159 ? -31.975 3.621 28.810 1.00 17.31 157 TRP A N 1
ATOM 1272 C CA . TRP A 1 159 ? -31.580 2.532 29.695 1.00 19.30 157 TRP A CA 1
ATOM 1273 C C . TRP A 1 159 ? -31.195 1.317 28.851 1.00 16.38 157 TRP A C 1
ATOM 1274 O O . TRP A 1 159 ? -31.862 0.293 28.856 1.00 16.62 157 TRP A O 1
ATOM 1285 N N . PHE A 1 160 ? -30.102 1.482 28.102 1.00 14.14 158 PHE A N 1
ATOM 1286 C CA . PHE A 1 160 ? -29.576 0.495 27.164 1.00 15.32 158 PHE A CA 1
ATOM 1287 C C . PHE A 1 160 ? -28.174 0.983 26.800 1.00 15.20 158 PHE A C 1
ATOM 1288 O O . PHE A 1 160 ? -27.794 2.123 27.107 1.00 16.74 158 PHE A O 1
ATOM 1296 N N . ALA A 1 161 ? -27.390 0.105 26.180 1.00 13.85 159 ALA A N 1
ATOM 1297 C CA . ALA A 1 161 ? -26.093 0.491 25.643 1.00 14.46 159 ALA A CA 1
ATOM 1298 C C . ALA A 1 161 ? -25.876 -0.220 24.317 1.00 16.63 159 ALA A C 1
ATOM 1299 O O . ALA A 1 161 ? -26.450 -1.288 24.066 1.00 17.76 159 ALA A O 1
ATOM 1301 N N . ILE A 1 162 ? -25.065 0.394 23.460 1.00 13.43 160 ILE A N 1
ATOM 1302 C CA . ILE A 1 162 ? -24.713 -0.192 22.169 1.00 16.17 160 ILE A CA 1
ATOM 1303 C C . ILE A 1 162 ? -23.418 -0.963 22.354 1.00 18.43 160 ILE A C 1
ATOM 1304 O O . ILE A 1 162 ? -22.458 -0.438 22.916 1.00 14.08 160 ILE A O 1
ATOM 1309 N N . ARG A 1 163 ? -23.391 -2.221 21.914 1.00 13.61 161 ARG A N 1
ATOM 1310 C CA . ARG A 1 163 ? -22.269 -3.073 22.263 1.00 15.48 161 ARG A CA 1
ATOM 1311 C C . ARG A 1 163 ? -21.395 -3.477 21.083 1.00 17.45 161 ARG A C 1
ATOM 1312 O O . ARG A 1 163 ? -20.231 -3.810 21.296 1.00 18.51 161 ARG A O 1
ATOM 1320 N N . GLY A 1 164 ? -21.905 -3.516 19.859 1.00 17.76 162 GLY A N 1
ATOM 1321 C CA . GLY A 1 164 ? -21.009 -3.867 18.773 1.00 18.00 162 GLY A CA 1
ATOM 1322 C C . GLY A 1 164 ? -21.710 -4.022 17.440 1.00 19.95 162 GLY A C 1
ATOM 1323 O O . GLY A 1 164 ? -22.952 -3.959 17.332 1.00 14.39 162 GLY A O 1
ATOM 1324 N N A VAL A 1 165 ? -20.891 -4.291 16.422 0.41 16.25 163 VAL A N 1
ATOM 1325 N N B VAL A 1 165 ? -20.885 -4.227 16.417 0.59 16.51 163 VAL A N 1
ATOM 1326 C CA A VAL A 1 165 ? -21.366 -4.559 15.068 0.41 19.23 163 VAL A CA 1
ATOM 1327 C CA B VAL A 1 165 ? -21.351 -4.589 15.087 0.59 19.19 163 VAL A CA 1
ATOM 1328 C C A VAL A 1 165 ? -20.728 -5.844 14.549 0.41 19.78 163 VAL A C 1
ATOM 1329 C C B VAL A 1 165 ? -20.759 -5.945 14.723 0.59 19.88 163 VAL A C 1
ATOM 1330 O O A VAL A 1 165 ? -19.502 -5.993 14.582 0.41 20.15 163 VAL A O 1
ATOM 1331 O O B VAL A 1 165 ? -19.629 -6.275 15.104 0.59 19.69 163 VAL A O 1
ATOM 1338 N N . VAL A 1 166 ? -21.559 -6.759 14.055 1.00 17.99 164 VAL A N 1
ATOM 1339 C CA . VAL A 1 166 ? -21.108 -8.019 13.486 1.00 18.29 164 VAL A CA 1
ATOM 1340 C C . VAL A 1 166 ? -21.154 -7.821 11.981 1.00 19.39 164 VAL A C 1
ATOM 1341 O O . VAL A 1 166 ? -22.211 -7.502 11.429 1.00 20.67 164 VAL A O 1
ATOM 1345 N N . LEU A 1 167 ? -20.022 -7.982 11.318 1.00 19.97 165 LEU A N 1
ATOM 1346 C CA . LEU A 1 167 ? -19.950 -7.827 9.873 1.00 22.00 165 LEU A CA 1
ATOM 1347 C C . LEU A 1 167 ? -19.804 -9.204 9.243 1.00 22.46 165 LEU A C 1
ATOM 1348 O O . LEU A 1 167 ? -19.084 -10.056 9.772 1.00 22.70 165 LEU A O 1
ATOM 1353 N N . LEU A 1 168 ? -20.450 -9.407 8.092 1.00 24.00 166 LEU A N 1
ATOM 1354 C CA . LEU A 1 168 ? -20.466 -10.702 7.415 1.00 25.21 166 LEU A CA 1
ATOM 1355 C C . LEU A 1 168 ? -19.965 -10.535 5.991 1.00 27.17 166 LEU A C 1
ATOM 1356 O O . LEU A 1 168 ? -20.751 -10.584 5.033 1.00 27.57 166 LEU A O 1
ATOM 1361 N N . PRO A 1 169 ? -18.660 -10.353 5.814 1.00 27.65 167 PRO A N 1
ATOM 1362 C CA . PRO A 1 169 ? -18.117 -10.196 4.460 1.00 29.53 167 PRO A CA 1
ATOM 1363 C C . PRO A 1 169 ? -18.478 -11.378 3.570 1.00 34.06 167 PRO A C 1
ATOM 1364 O O . PRO A 1 169 ? -18.429 -12.541 3.988 1.00 30.93 167 PRO A O 1
ATOM 1368 N N . GLY A 1 170 ? -18.843 -11.062 2.325 1.00 27.03 168 GLY A N 1
ATOM 1369 C CA . GLY A 1 170 ? -19.301 -12.046 1.375 1.00 27.41 168 GLY A CA 1
ATOM 1370 C C . GLY A 1 170 ? -20.798 -12.261 1.357 1.00 32.54 168 GLY A C 1
ATOM 1371 O O . GLY A 1 170 ? -21.308 -12.868 0.412 1.00 33.41 168 GLY A O 1
ATOM 1372 N N . ILE A 1 171 ? -21.519 -11.790 2.363 1.00 23.62 169 ILE A N 1
ATOM 1373 C CA . ILE A 1 171 ? -22.969 -11.901 2.414 1.00 29.31 169 ILE A CA 1
ATOM 1374 C C . ILE A 1 171 ? -23.506 -10.525 2.044 1.00 30.39 169 ILE A C 1
ATOM 1375 O O . ILE A 1 171 ? -23.382 -9.576 2.822 1.00 26.88 169 ILE A O 1
ATOM 1380 N N . GLU A 1 172 ? -24.043 -10.384 0.829 1.00 26.02 170 GLU A N 1
ATOM 1381 C CA . GLU A 1 172 ? -24.456 -9.082 0.315 1.00 26.21 170 GLU A CA 1
ATOM 1382 C C . GLU A 1 172 ? -25.959 -9.056 0.078 1.00 24.29 170 GLU A C 1
ATOM 1383 O O . GLU A 1 172 ? -26.509 -9.956 -0.561 1.00 22.97 170 GLU A O 1
ATOM 1389 N N . VAL A 1 173 ? -26.618 -8.032 0.608 1.00 23.88 171 VAL A N 1
ATOM 1390 C CA . VAL A 1 173 ? -28.076 -7.957 0.568 1.00 26.97 171 VAL A CA 1
ATOM 1391 C C . VAL A 1 173 ? -28.424 -6.561 0.061 1.00 22.14 171 VAL A C 1
ATOM 1392 O O . VAL A 1 173 ? -28.828 -5.687 0.852 1.00 20.61 171 VAL A O 1
ATOM 1396 N N . PRO A 1 174 ? -28.249 -6.305 -1.236 1.00 24.50 172 PRO A N 1
ATOM 1397 C CA . PRO A 1 174 ? -28.523 -4.962 -1.763 1.00 27.48 172 PRO A CA 1
ATOM 1398 C C . PRO A 1 174 ? -29.964 -4.519 -1.587 1.00 27.07 172 PRO A C 1
ATOM 1399 O O . PRO A 1 174 ? -30.223 -3.308 -1.545 1.00 26.27 172 PRO A O 1
ATOM 1403 N N . ASP A 1 175 ? -30.910 -5.449 -1.468 1.00 24.91 173 ASP A N 1
ATOM 1404 C CA . ASP A 1 175 ? -32.304 -5.068 -1.298 1.00 24.97 173 ASP A CA 1
ATOM 1405 C C . ASP A 1 175 ? -32.786 -5.157 0.153 1.00 21.87 173 ASP A C 1
ATOM 1406 O O . ASP A 1 175 ? -33.999 -5.167 0.384 1.00 19.86 173 ASP A O 1
ATOM 1411 N N . LEU A 1 176 ? -31.880 -5.225 1.125 1.00 18.46 174 LEU A N 1
ATOM 1412 C CA . LEU A 1 176 ? -32.298 -5.197 2.521 1.00 18.86 174 LEU A CA 1
ATOM 1413 C C . LEU A 1 176 ? -33.122 -3.940 2.782 1.00 21.63 174 LEU A C 1
ATOM 1414 O O . LEU A 1 176 ? -32.685 -2.831 2.432 1.00 20.27 174 LEU A O 1
ATOM 1419 N N . PRO A 1 177 ? -34.306 -4.058 3.358 1.00 21.02 175 PRO A N 1
ATOM 1420 C CA . PRO A 1 177 ? -35.195 -2.904 3.422 1.00 23.16 175 PRO A CA 1
ATOM 1421 C C . PRO A 1 177 ? -34.775 -1.972 4.545 1.00 21.76 175 PRO A C 1
ATOM 1422 O O . PRO A 1 177 ? -34.530 -2.427 5.672 1.00 20.43 175 PRO A O 1
ATOM 1426 N N . PRO A 1 178 ? -34.643 -0.674 4.268 1.00 21.07 176 PRO A N 1
ATOM 1427 C CA . PRO A 1 178 ? -34.319 0.272 5.343 1.00 22.19 176 PRO A CA 1
ATOM 1428 C C . PRO A 1 178 ? -35.466 0.341 6.327 1.00 25.24 176 PRO A C 1
ATOM 1429 O O . PRO A 1 178 ? -36.634 0.385 5.934 1.00 25.17 176 PRO A O 1
ATOM 1433 N N . ARG A 1 179 ? -35.127 0.333 7.610 1.00 20.11 177 ARG A N 1
ATOM 1434 C CA . ARG A 1 179 ? -36.085 0.517 8.695 1.00 21.94 177 ARG A CA 1
ATOM 1435 C C . ARG A 1 179 ? -35.634 1.750 9.462 1.00 27.31 177 ARG A C 1
ATOM 1436 O O . ARG A 1 179 ? -34.641 1.697 10.196 1.00 21.02 177 ARG A O 1
ATOM 1444 N N . LYS A 1 180 ? -36.356 2.846 9.295 1.00 23.98 178 LYS A N 1
ATOM 1445 C CA . LYS A 1 180 ? -35.942 4.086 9.921 1.00 25.53 178 LYS A CA 1
ATOM 1446 C C . LYS A 1 180 ? -36.127 3.984 11.431 1.00 23.52 178 LYS A C 1
ATOM 1447 O O . LYS A 1 180 ? -37.084 3.349 11.894 1.00 24.10 178 LYS A O 1
ATOM 1453 N N . PRO A 1 181 ? -35.215 4.551 12.220 1.00 21.29 179 PRO A N 1
ATOM 1454 C CA . PRO A 1 181 ? -35.419 4.594 13.671 1.00 20.92 179 PRO A CA 1
ATOM 1455 C C . PRO A 1 181 ? -36.596 5.480 14.046 1.00 21.74 179 PRO A C 1
ATOM 1456 O O . PRO A 1 181 ? -36.921 6.461 13.359 1.00 23.83 179 PRO A O 1
ATOM 1460 N N . HIS A 1 182 ? -37.246 5.117 15.153 1.00 23.59 180 HIS A N 1
ATOM 1461 C CA . HIS A 1 182 ? -38.389 5.881 15.632 1.00 25.28 180 HIS A CA 1
ATOM 1462 C C . HIS A 1 182 ? -37.938 7.215 16.220 1.00 25.44 180 HIS A C 1
ATOM 1463 O O . HIS A 1 182 ? -37.091 7.263 17.118 1.00 24.52 180 HIS A O 1
ATOM 1470 N N . ASP A 1 183 ? -38.510 8.302 15.700 1.00 22.88 181 ASP A N 1
ATOM 1471 C CA . ASP A 1 183 ? -38.243 9.644 16.210 1.00 23.78 181 ASP A CA 1
ATOM 1472 C C . ASP A 1 183 ? -39.066 9.843 17.483 1.00 26.91 181 ASP A C 1
ATOM 1473 O O . ASP A 1 183 ? -40.067 10.549 17.510 1.00 26.35 181 ASP A O 1
ATOM 1478 N N . CYS A 1 184 ? -38.620 9.195 18.560 1.00 23.77 182 CYS A N 1
ATOM 1479 C CA . CYS A 1 184 ? -39.423 9.153 19.777 1.00 29.52 182 CYS A CA 1
ATOM 1480 C C . CYS A 1 184 ? -39.155 10.317 20.726 1.00 31.28 182 CYS A C 1
ATOM 1481 O O . CYS A 1 184 ? -39.860 10.442 21.731 1.00 28.68 182 CYS A O 1
ATOM 1484 N N . VAL A 1 185 ? -38.180 11.178 20.439 1.00 25.31 183 VAL A N 1
ATOM 1485 C CA . VAL A 1 185 ? -38.105 12.471 21.132 1.00 24.31 183 VAL A CA 1
ATOM 1486 C C . VAL A 1 185 ? -38.290 13.563 20.077 1.00 24.00 183 VAL A C 1
ATOM 1487 O O . VAL A 1 185 ? -37.316 14.182 19.625 1.00 26.09 183 VAL A O 1
ATOM 1491 N N . PRO A 1 186 ? -39.506 13.824 19.630 1.00 29.92 184 PRO A N 1
ATOM 1492 C CA . PRO A 1 186 ? -39.660 14.681 18.447 1.00 29.57 184 PRO A CA 1
ATOM 1493 C C . PRO A 1 186 ? -39.563 16.182 18.696 1.00 28.63 184 PRO A C 1
ATOM 1494 O O . PRO A 1 186 ? -39.195 16.919 17.778 1.00 34.40 184 PRO A O 1
ATOM 1498 N N . THR A 1 187 ? -39.883 16.674 19.887 1.00 30.54 185 THR A N 1
ATOM 1499 C CA . THR A 1 187 ? -40.058 18.114 19.997 1.00 32.68 185 THR A CA 1
ATOM 1500 C C . THR A 1 187 ? -38.752 18.816 20.345 1.00 34.43 185 THR A C 1
ATOM 1501 O O . THR A 1 187 ? -37.824 18.229 20.910 1.00 31.39 185 THR A O 1
ATOM 1505 N N . ARG A 1 188 ? -38.704 20.106 20.007 1.00 36.10 186 ARG A N 1
ATOM 1506 C CA . ARG A 1 188 ? -37.500 20.900 20.234 1.00 35.38 186 ARG A CA 1
ATOM 1507 C C . ARG A 1 188 ? -37.130 20.941 21.712 1.00 34.25 186 ARG A C 1
ATOM 1508 O O . ARG A 1 188 ? -35.989 20.633 22.092 1.00 30.45 186 ARG A O 1
ATOM 1516 N N . ALA A 1 189 ? -38.088 21.312 22.566 1.00 35.00 187 ALA A N 1
ATOM 1517 C CA . ALA A 1 189 ? -37.770 21.470 23.978 1.00 34.86 187 ALA A CA 1
ATOM 1518 C C . ALA A 1 189 ? -37.285 20.160 24.579 1.00 31.52 187 ALA A C 1
ATOM 1519 O O . ALA A 1 189 ? -36.379 20.157 25.421 1.00 30.65 187 ALA A O 1
ATOM 1521 N N . ASP A 1 190 ? -37.864 19.033 24.148 1.00 32.39 188 ASP A N 1
ATOM 1522 C CA . ASP A 1 190 ? -37.404 17.738 24.650 1.00 32.70 188 ASP A CA 1
ATOM 1523 C C . ASP A 1 190 ? -36.030 17.372 24.105 1.00 32.96 188 ASP A C 1
ATOM 1524 O O . ASP A 1 190 ? -35.235 16.728 24.799 1.00 25.67 188 ASP A O 1
ATOM 1529 N N . ARG A 1 191 ? -35.746 17.726 22.853 1.00 29.48 189 ARG A N 1
ATOM 1530 C CA . ARG A 1 191 ? -34.410 17.461 22.328 1.00 31.24 189 ARG A CA 1
ATOM 1531 C C . ARG A 1 191 ? -33.347 18.267 23.076 1.00 26.85 189 ARG A C 1
ATOM 1532 O O . ARG A 1 191 ? -32.269 17.740 23.388 1.00 26.69 189 ARG A O 1
ATOM 1540 N N . ILE A 1 192 ? -33.636 19.536 23.378 1.00 25.75 190 ILE A N 1
ATOM 1541 C CA . ILE A 1 192 ? -32.698 20.353 24.147 1.00 26.26 190 ILE A CA 1
ATOM 1542 C C . ILE A 1 192 ? -32.475 19.738 25.526 1.00 29.93 190 ILE A C 1
ATOM 1543 O O . ILE A 1 192 ? -31.333 19.567 25.973 1.00 29.25 190 ILE A O 1
ATOM 1548 N N . ALA A 1 193 ? -33.566 19.361 26.206 1.00 28.75 191 ALA A N 1
ATOM 1549 C CA . ALA A 1 193 ? -33.450 18.795 27.551 1.00 30.42 191 ALA A CA 1
ATOM 1550 C C . ALA A 1 193 ? -32.679 17.486 27.539 1.00 26.75 191 ALA A C 1
ATOM 1551 O O . ALA A 1 193 ? -31.907 17.205 28.459 1.00 25.14 191 ALA A O 1
ATOM 1553 N N . LEU A 1 194 ? -32.903 16.655 26.515 1.00 27.03 192 LEU A N 1
ATOM 1554 C CA . LEU A 1 194 ? -32.175 15.402 26.388 1.00 23.69 192 LEU A CA 1
ATOM 1555 C C . LEU A 1 194 ? -30.678 15.649 26.240 1.00 25.87 192 LEU A C 1
ATOM 1556 O O . LEU A 1 194 ? -29.859 15.054 26.957 1.00 22.43 192 LEU A O 1
ATOM 1561 N N . LEU A 1 195 ? -30.304 16.534 25.306 1.00 22.12 193 LEU A N 1
ATOM 1562 C CA . LEU A 1 195 ? -28.892 16.789 25.049 1.00 21.91 193 LEU A CA 1
ATOM 1563 C C . LEU A 1 195 ? -28.223 17.465 26.244 1.00 26.25 193 LEU A C 1
ATOM 1564 O O . LEU A 1 195 ? -27.063 17.176 26.559 1.00 25.73 193 LEU A O 1
ATOM 1569 N N . GLU A 1 196 ? -28.928 18.391 26.895 1.00 28.66 194 GLU A N 1
ATOM 1570 C CA . GLU A 1 196 ? -28.426 18.998 28.130 1.00 30.09 194 GLU A CA 1
ATOM 1571 C C . GLU A 1 196 ? -28.190 17.943 29.210 1.00 27.96 194 GLU A C 1
ATOM 1572 O O . GLU A 1 196 ? -27.127 17.914 29.848 1.00 29.09 194 GLU A O 1
ATOM 1578 N N . GLY A 1 197 ? -29.181 17.077 29.430 1.00 29.94 195 GLY A N 1
ATOM 1579 C CA . GLY A 1 197 ? -29.046 16.026 30.433 1.00 28.41 195 GLY A CA 1
ATOM 1580 C C . GLY A 1 197 ? -27.896 15.080 30.153 1.00 27.15 195 GLY A C 1
ATOM 1581 O O . GLY A 1 197 ? -27.157 14.692 31.066 1.00 29.80 195 GLY A O 1
ATOM 1582 N N . PHE A 1 198 ? -27.729 14.692 28.892 1.00 21.49 196 PHE A N 1
ATO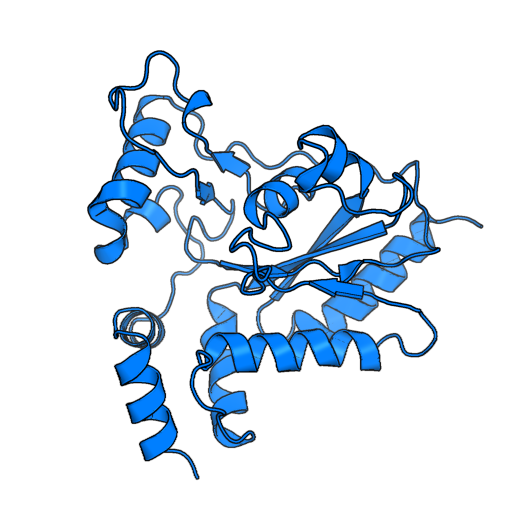M 1583 C CA . PHE A 1 198 ? -26.656 13.776 28.530 1.00 21.98 196 PHE A CA 1
ATOM 1584 C C . PHE A 1 198 ? -25.293 14.440 28.682 1.00 24.94 196 PHE A C 1
ATOM 1585 O O . PHE A 1 198 ? -24.350 13.836 29.207 1.00 24.63 196 PHE A O 1
ATOM 1593 N N . ASN A 1 199 ? -25.170 15.685 28.237 1.00 22.56 197 ASN A N 1
ATOM 1594 C CA . ASN A 1 199 ? -23.858 16.319 28.207 1.00 27.14 197 ASN A CA 1
ATOM 1595 C C . ASN A 1 199 ? -23.446 16.859 29.571 1.00 27.52 197 ASN A C 1
ATOM 1596 O O . ASN A 1 199 ? -22.266 16.800 29.928 1.00 31.20 197 ASN A O 1
ATOM 1601 N N . PHE A 1 200 ? -24.379 17.414 30.336 1.00 25.43 198 PHE A N 1
ATOM 1602 C CA . PHE A 1 200 ? -24.000 18.124 31.548 1.00 29.47 198 PHE A CA 1
ATOM 1603 C C . PHE A 1 200 ? -24.536 17.527 32.833 1.00 31.74 198 PHE A C 1
ATOM 1604 O O . PHE A 1 200 ? -24.151 18.000 33.905 1.00 27.91 198 PHE A O 1
ATOM 1612 N N . HIS A 1 201 ? -25.397 16.509 32.770 1.00 30.11 199 HIS A N 1
ATOM 1613 C CA . HIS A 1 201 ? -26.016 15.992 33.985 1.00 27.72 199 HIS A CA 1
ATOM 1614 C C . HIS A 1 201 ? -26.141 14.479 33.968 1.00 24.01 199 HIS A C 1
ATOM 1615 O O . HIS A 1 201 ? -26.995 13.936 34.682 1.00 31.00 199 HIS A O 1
ATOM 1622 N N . TRP A 1 202 ? -25.319 13.786 33.180 1.00 21.19 200 TRP A N 1
ATOM 1623 C CA . TRP A 1 202 ? -25.585 12.374 32.929 1.00 25.95 200 TRP A CA 1
ATOM 1624 C C . TRP A 1 202 ? -25.413 11.536 34.185 1.00 23.65 200 TRP A C 1
ATOM 1625 O O . TRP A 1 202 ? -25.943 10.430 34.260 1.00 23.12 200 TRP A O 1
ATOM 1636 N N . ARG A 1 203 ? -24.724 12.047 35.199 1.00 26.30 201 ARG A N 1
ATOM 1637 C CA . ARG A 1 203 ? -24.599 11.247 36.414 1.00 28.42 201 ARG A CA 1
ATOM 1638 C C . ARG A 1 203 ? -25.900 11.167 37.207 1.00 25.90 201 ARG A C 1
ATOM 1639 O O . ARG A 1 203 ? -26.043 10.268 38.040 1.00 30.34 201 ARG A O 1
ATOM 1647 N N . ASP A 1 204 ? -26.865 12.042 36.965 1.00 23.72 202 ASP A N 1
ATOM 1648 C CA . ASP A 1 204 ? -28.143 11.888 37.655 1.00 25.08 202 ASP A CA 1
ATOM 1649 C C . ASP A 1 204 ? -29.107 10.930 36.947 1.00 31.06 202 ASP A C 1
ATOM 1650 O O . ASP A 1 204 ? -30.227 10.723 37.430 1.00 26.90 202 ASP A O 1
ATOM 1655 N N . TRP A 1 205 ? -28.697 10.349 35.819 1.00 27.43 203 TRP A N 1
ATOM 1656 C CA . TRP A 1 205 ? -29.443 9.332 35.067 1.00 28.90 203 TRP A CA 1
ATOM 1657 C C . TRP A 1 205 ? -30.674 9.860 34.334 1.00 28.52 203 TRP A C 1
ATOM 1658 O O . TRP A 1 205 ? -31.240 9.133 33.511 1.00 23.31 203 TRP A O 1
ATOM 1669 N N . THR A 1 206 ? -31.092 11.107 34.584 1.00 25.46 204 THR A N 1
ATOM 1670 C CA . THR A 1 206 ? -32.433 11.501 34.146 1.00 21.91 204 THR A CA 1
ATOM 1671 C C . THR A 1 206 ? -32.573 11.594 32.623 1.00 26.10 204 THR A C 1
ATOM 1672 O O . THR A 1 206 ? -33.691 11.443 32.126 1.00 25.12 204 THR A O 1
ATOM 1676 N N . TYR A 1 207 ? -31.482 11.774 31.855 1.00 25.64 205 TYR A N 1
ATOM 1677 C CA . TYR A 1 207 ? -31.637 11.815 30.396 1.00 21.64 205 TYR A CA 1
ATOM 1678 C C . TYR A 1 207 ? -32.179 10.500 29.841 1.00 22.66 205 TYR A C 1
ATOM 1679 O O . TYR A 1 207 ? -32.817 10.490 28.783 1.00 22.74 205 TYR A O 1
ATOM 1688 N N . ARG A 1 208 ? -31.964 9.391 30.543 1.00 21.97 206 ARG A N 1
ATOM 1689 C CA . ARG A 1 208 ? -32.414 8.087 30.070 1.00 21.74 206 ARG A CA 1
ATOM 1690 C C . ARG A 1 208 ? -33.929 7.942 30.114 1.00 27.67 206 ARG A C 1
ATOM 1691 O O . ARG A 1 208 ? -34.478 7.011 29.511 1.00 23.83 206 ARG A O 1
ATOM 1699 N N . ASP A 1 209 ? -34.616 8.818 30.841 1.00 26.24 207 ASP A N 1
ATOM 1700 C CA . ASP A 1 209 ? -36.065 8.792 30.913 1.00 25.19 207 ASP A CA 1
ATOM 1701 C C . ASP A 1 209 ? -36.713 9.674 29.848 1.00 27.28 207 ASP A C 1
ATOM 1702 O O . ASP A 1 209 ? -37.874 10.059 30.011 1.00 32.72 207 ASP A O 1
ATOM 1707 N N . ALA A 1 210 ? -35.990 10.013 28.775 1.00 25.37 208 ALA A N 1
ATOM 1708 C CA . ALA A 1 210 ? -36.534 10.897 27.748 1.00 28.62 208 ALA A CA 1
ATOM 1709 C C . ALA A 1 210 ? -37.782 10.319 27.094 1.00 28.63 208 ALA A C 1
ATOM 1710 O O . ALA A 1 210 ? -38.609 11.079 26.588 1.00 32.47 208 ALA A O 1
ATOM 1712 N N . VAL A 1 211 ? -37.924 8.998 27.075 1.00 27.21 209 VAL A N 1
ATOM 1713 C CA . VAL A 1 211 ? -39.211 8.344 26.892 1.00 29.50 209 VAL A CA 1
ATOM 1714 C C . VAL A 1 211 ? -39.425 7.417 28.079 1.00 30.97 209 VAL A C 1
ATOM 1715 O O . VAL A 1 211 ? -38.469 6.937 28.699 1.00 28.70 209 VAL A O 1
ATOM 1719 N N . THR A 1 212 ? -40.683 7.153 28.387 1.00 30.73 210 THR A N 1
ATOM 1720 C CA . THR A 1 212 ? -40.975 6.285 29.509 1.00 29.41 210 THR A CA 1
ATOM 1721 C C . THR A 1 212 ? -40.432 4.892 29.226 1.00 29.31 210 THR A C 1
ATOM 1722 O O . THR A 1 212 ? -40.823 4.277 28.225 1.00 31.97 210 THR A O 1
ATOM 1726 N N . PRO A 1 213 ? -39.534 4.361 30.057 1.00 29.04 211 PRO A N 1
ATOM 1727 C CA . PRO A 1 213 ? -38.912 3.072 29.730 1.00 25.53 211 PRO A CA 1
ATOM 1728 C C . PRO A 1 213 ? -39.756 1.911 30.233 1.00 31.22 211 PRO A C 1
ATOM 1729 O O . PRO A 1 213 ? -40.401 1.984 31.280 1.00 27.39 211 PRO A O 1
ATOM 1733 N N . GLN A 1 214 ? -39.766 0.822 29.454 1.00 24.94 212 GLN A N 1
ATOM 1734 C CA . GLN A 1 214 ? -40.401 -0.409 29.913 1.00 25.97 212 GLN A CA 1
ATOM 1735 C C . GLN A 1 214 ? -39.702 -0.975 31.144 1.00 36.52 212 GLN A C 1
ATOM 1736 O O . GLN A 1 214 ? -40.344 -1.596 32.006 1.00 30.50 212 GLN A O 1
ATOM 1742 N N . GLU A 1 215 ? -38.399 -0.750 31.253 1.00 29.81 213 GLU A N 1
ATOM 1743 C CA . GLU A 1 215 ? -37.592 -1.235 32.359 1.00 30.44 213 GLU A CA 1
ATOM 1744 C C . GLU A 1 215 ? -36.394 -0.305 32.476 1.00 24.44 213 GLU A C 1
ATOM 1745 O O . GLU A 1 215 ? -35.895 0.200 31.470 1.00 26.40 213 GLU A O 1
ATOM 1751 N N . ARG A 1 216 ? -35.938 -0.085 33.702 1.00 26.34 214 ARG A N 1
ATOM 1752 C CA . ARG A 1 216 ? -34.707 0.647 33.953 1.00 26.90 214 ARG A CA 1
ATOM 1753 C C . ARG A 1 216 ? -33.637 -0.315 34.437 1.00 24.04 214 ARG A C 1
ATOM 1754 O O . ARG A 1 216 ? -33.912 -1.477 34.753 1.00 23.82 214 ARG A O 1
ATOM 1762 N N . TYR A 1 217 ? -32.406 0.185 34.501 1.00 23.32 215 TYR A N 1
ATOM 1763 C CA . TYR A 1 217 ? -31.355 -0.557 35.175 1.00 24.73 215 TYR A CA 1
ATOM 1764 C C . TYR A 1 217 ? -31.755 -0.731 36.632 1.00 25.92 215 TYR A C 1
ATOM 1765 O O . TYR A 1 217 ? -32.333 0.174 37.239 1.00 26.56 215 TYR A O 1
ATOM 1774 N N . SER A 1 218 ? -31.455 -1.894 37.197 1.00 22.15 216 SER A N 1
ATOM 1775 C CA . SER A 1 218 ? -31.728 -2.076 38.612 1.00 34.28 216 SER A CA 1
ATOM 1776 C C . SER A 1 218 ? -30.838 -1.156 39.450 1.00 30.21 216 SER A C 1
ATOM 1777 O O . SER A 1 218 ? -29.842 -0.593 38.969 1.00 25.95 216 SER A O 1
ATOM 1780 N N . GLU A 1 219 ? -31.234 -0.962 40.713 1.00 33.52 217 GLU A N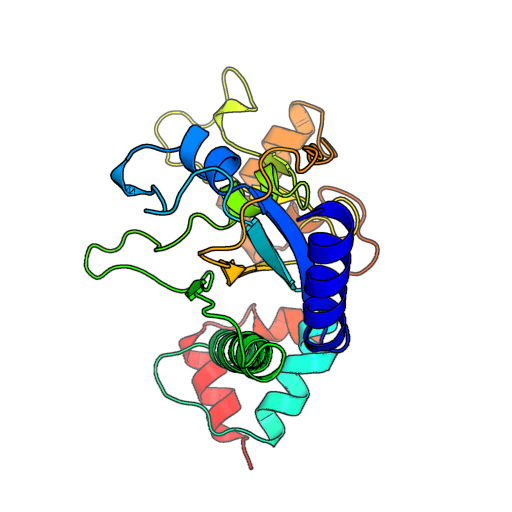 1
ATOM 1781 C CA . GLU A 1 219 ? -30.400 -0.160 41.611 1.00 33.31 217 GLU A CA 1
ATOM 1782 C C . GLU A 1 219 ? -29.024 -0.780 41.762 1.00 26.41 217 GLU A C 1
ATOM 1783 O O . GLU A 1 219 ? -28.023 -0.065 41.862 1.00 30.26 217 GLU A O 1
ATOM 1789 N N . GLU A 1 220 ? -28.944 -2.106 41.716 1.00 30.77 218 GLU A N 1
ATOM 1790 C CA . GLU A 1 220 ? -27.648 -2.776 41.759 1.00 29.08 218 GLU A CA 1
ATOM 1791 C C . GLU A 1 220 ? -26.812 -2.466 40.519 1.00 29.46 218 GLU A C 1
ATOM 1792 O O . GLU A 1 220 ? -25.608 -2.190 40.619 1.00 23.50 218 GLU A O 1
ATOM 1798 N N . GLN A 1 221 ? -27.431 -2.518 39.337 1.00 26.56 219 GLN A N 1
ATOM 1799 C CA . GLN A 1 221 ? -26.731 -2.146 38.113 1.00 22.14 219 GLN A CA 1
ATOM 1800 C C . GLN A 1 221 ? -26.332 -0.673 38.140 1.00 23.51 219 GLN A C 1
ATOM 1801 O O . GLN A 1 221 ? -25.230 -0.312 37.703 1.00 20.13 219 GLN A O 1
ATOM 1807 N N . LYS A 1 222 ? -27.205 0.198 38.674 1.00 21.96 220 LYS A N 1
ATOM 1808 C CA . LYS A 1 222 ? -26.858 1.617 38.773 1.00 23.21 220 LYS A CA 1
ATOM 1809 C C . LYS A 1 222 ? -25.706 1.842 39.742 1.00 23.42 220 LYS A C 1
ATOM 1810 O O . LYS A 1 222 ? -24.865 2.720 39.514 1.00 22.72 220 LYS A O 1
ATOM 1816 N N . ALA A 1 223 ? -25.651 1.059 40.829 1.00 23.65 221 ALA A N 1
ATOM 1817 C CA . ALA A 1 223 ? -24.511 1.133 41.736 1.00 22.08 221 ALA A CA 1
ATOM 1818 C C . ALA A 1 223 ? -23.223 0.780 41.017 1.00 22.47 221 ALA A C 1
ATOM 1819 O O . ALA A 1 223 ? -22.185 1.419 41.231 1.00 23.65 221 ALA A O 1
ATOM 1821 N N . TYR A 1 224 ? -23.261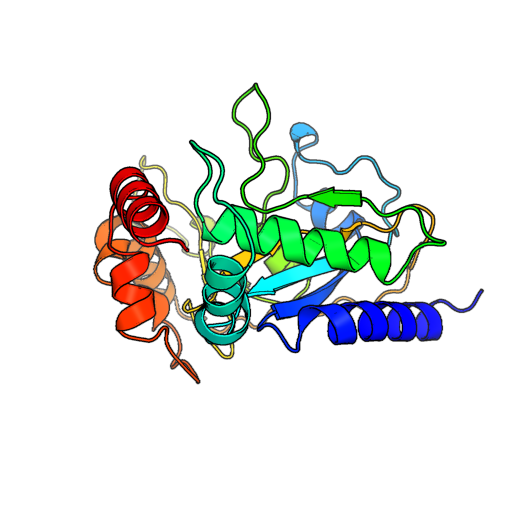 -0.242 40.164 1.00 20.07 222 TYR A N 1
ATOM 1822 C CA . TYR A 1 224 ? -22.062 -0.604 39.420 1.00 17.88 222 TYR A CA 1
ATOM 1823 C C . TYR A 1 224 ? -21.587 0.552 38.547 1.00 23.03 222 TYR A C 1
ATOM 1824 O O . TYR A 1 224 ? -20.419 0.943 38.597 1.00 22.01 222 TYR A O 1
ATOM 1833 N N . PHE A 1 225 ? -22.475 1.080 37.695 1.00 17.95 223 PHE A N 1
ATOM 1834 C CA . PHE A 1 225 ? -22.040 2.059 36.702 1.00 22.97 223 PHE A CA 1
ATOM 1835 C C . PHE A 1 225 ? -21.736 3.403 37.333 1.00 25.26 223 PHE A C 1
ATOM 1836 O O . PHE A 1 225 ? -21.000 4.207 36.741 1.00 28.57 223 PHE A O 1
ATOM 1844 N N A SER A 1 226 ? -22.290 3.657 38.519 0.52 22.89 224 SER A N 1
ATOM 1845 N N B SER A 1 226 ? -22.271 3.672 38.518 0.48 22.98 224 SER A N 1
ATOM 1846 C CA A SER A 1 226 ? -21.968 4.847 39.294 0.52 24.57 224 SER A CA 1
ATOM 1847 C CA B SER A 1 226 ? -21.924 4.892 39.230 0.48 24.59 224 SER A CA 1
ATOM 1848 C C A SER A 1 226 ? -20.574 4.775 39.893 0.52 25.14 224 SER A C 1
ATOM 1849 C C B SER A 1 226 ? -20.610 4.768 39.983 0.48 25.08 224 SER A C 1
ATOM 1850 O O A SER A 1 226 ? -20.013 5.812 40.257 0.52 24.80 224 SER A O 1
ATOM 1851 O O B SER A 1 226 ? -20.146 5.759 40.555 0.48 24.64 224 SER A O 1
ATOM 1856 N N . THR A 1 227 ? -20.021 3.589 40.013 1.00 23.68 225 THR A N 1
ATOM 1857 C CA . THR A 1 227 ? -18.715 3.417 40.638 1.00 24.80 225 THR A CA 1
ATOM 1858 C C . THR A 1 227 ? -17.618 3.661 39.610 1.00 22.20 225 THR A C 1
ATOM 1859 O O . THR A 1 227 ? -17.728 3.174 38.474 1.00 24.33 225 THR A O 1
ATOM 1863 N N . PRO A 1 228 ? -16.575 4.419 39.951 1.00 22.79 226 PRO A N 1
ATOM 1864 C CA . PRO A 1 228 ? -15.488 4.655 38.994 1.00 24.53 226 PRO A CA 1
ATOM 1865 C C . PRO A 1 228 ? -14.930 3.343 38.478 1.00 21.72 226 PRO A C 1
ATOM 1866 O O . PRO A 1 228 ? -14.861 2.346 39.212 1.00 22.57 226 PRO A O 1
ATOM 1870 N N . PRO A 1 229 ? -14.565 3.294 37.196 1.00 25.89 227 PRO A N 1
ATOM 1871 C CA . PRO A 1 229 ? -14.148 2.011 36.601 1.00 23.22 227 PRO A CA 1
ATOM 1872 C C . PRO A 1 229 ? -12.970 1.345 37.309 1.00 25.47 227 PRO A C 1
ATOM 1873 O O . PRO A 1 229 ? -12.965 0.114 37.476 1.00 23.62 227 PRO A O 1
ATOM 1877 N N . ALA A 1 230 ? -11.987 2.122 37.764 1.00 26.48 228 ALA A N 1
ATOM 1878 C CA . ALA A 1 230 ? -10.866 1.528 38.491 1.00 25.64 228 ALA A CA 1
ATOM 1879 C C . ALA A 1 230 ? -11.354 0.811 39.738 1.00 21.44 228 ALA A C 1
ATOM 1880 O O . ALA A 1 230 ? -10.949 -0.324 40.016 1.00 25.44 228 ALA A O 1
ATOM 1882 N N . GLN A 1 231 ? -12.224 1.468 40.512 1.00 22.45 229 GLN A N 1
ATOM 1883 C CA . GLN A 1 231 ? -12.694 0.875 41.760 1.00 23.65 229 GLN A CA 1
ATOM 1884 C C . GLN A 1 231 ? -13.573 -0.342 41.517 1.00 23.47 229 GLN A C 1
ATOM 1885 O O . GLN A 1 231 ? -13.480 -1.330 42.252 1.00 20.70 229 GLN A O 1
ATOM 1891 N N . ARG A 1 232 ? -14.454 -0.297 40.517 1.00 20.09 230 ARG A N 1
ATOM 1892 C CA . ARG A 1 232 ? -15.341 -1.442 40.365 1.00 23.10 230 ARG A CA 1
ATOM 1893 C C . ARG A 1 232 ? -14.570 -2.659 39.885 1.00 20.04 230 ARG A C 1
ATOM 1894 O O . ARG A 1 232 ? -14.843 -3.787 40.329 1.00 20.26 230 ARG A O 1
ATOM 1902 N N . LEU A 1 233 ? -13.535 -2.450 39.067 1.00 24.97 231 LEU A N 1
ATOM 1903 C CA . LEU A 1 233 ? -12.694 -3.577 38.688 1.00 20.38 231 LEU A CA 1
ATOM 1904 C C . LEU A 1 233 ? -11.931 -4.120 39.891 1.00 24.27 231 LEU A C 1
ATOM 1905 O O . LEU A 1 233 ? -11.809 -5.341 40.059 1.00 28.40 231 LEU A O 1
ATOM 1910 N N . ALA A 1 234 ? -11.427 -3.234 40.750 1.00 19.76 232 ALA A N 1
ATOM 1911 C CA . ALA A 1 234 ? -10.711 -3.680 41.939 1.00 24.62 232 ALA A CA 1
ATOM 1912 C C . ALA A 1 234 ? -11.633 -4.453 42.879 1.00 26.77 232 ALA A C 1
ATOM 1913 O O . ALA A 1 234 ? -11.232 -5.466 43.475 1.00 27.53 232 ALA A O 1
ATOM 1915 N N . LEU A 1 235 ? -12.872 -3.977 43.040 1.00 22.84 233 LEU A N 1
ATOM 1916 C CA . LEU A 1 235 ? -13.766 -4.617 43.999 1.00 24.07 233 LEU A CA 1
ATOM 1917 C C . LEU A 1 235 ? -14.257 -5.960 43.487 1.00 23.00 233 LEU A C 1
ATOM 1918 O O . LEU A 1 235 ? -14.325 -6.931 44.247 1.00 27.33 233 LEU A O 1
ATOM 1923 N N . LEU A 1 236 ? -14.577 -6.045 42.199 1.00 23.07 234 LEU A N 1
ATOM 1924 C CA . LEU A 1 236 ? -15.041 -7.314 41.645 1.00 27.74 234 LEU A CA 1
ATOM 1925 C C . LEU A 1 236 ? -13.923 -8.346 41.611 1.00 34.44 234 LEU A C 1
ATOM 1926 O O . LEU A 1 236 ? -14.163 -9.536 41.857 1.00 32.90 234 LEU A O 1
ATOM 1931 N N . GLY A 1 237 ? -12.694 -7.913 41.300 1.00 29.45 235 GLY A N 1
ATOM 1932 C CA . GLY A 1 237 ? -11.565 -8.828 41.355 1.00 33.84 235 GLY A CA 1
ATOM 1933 C C . GLY A 1 237 ? -11.281 -9.317 42.760 1.00 33.78 235 GLY A C 1
ATOM 1934 O O . GLY A 1 237 ? -10.864 -10.461 42.961 1.00 40.99 235 GLY A O 1
ATOM 1935 N N . LEU A 1 238 ? -11.503 -8.462 43.748 1.00 35.84 236 LEU A N 1
ATOM 1936 C CA . LEU A 1 238 ? -11.277 -8.850 45.131 1.00 32.75 236 LEU A CA 1
ATOM 1937 C C . LEU A 1 238 ? -12.206 -9.989 45.537 1.00 41.75 236 LEU A C 1
ATOM 1938 O O . LEU A 1 238 ? -11.788 -10.921 46.230 1.00 41.14 236 LEU A O 1
ATOM 1943 N N . ALA A 1 239 ? -13.463 -9.949 45.080 1.00 41.93 237 ALA A N 1
ATOM 1944 C CA . ALA A 1 239 ? -14.509 -10.861 45.532 1.00 46.84 237 ALA A CA 1
ATOM 1945 C C . ALA A 1 239 ? -14.649 -12.121 44.682 1.00 52.47 237 ALA A C 1
ATOM 1946 O O . ALA A 1 239 ? -15.462 -12.986 45.026 1.00 52.38 237 ALA A O 1
ATOM 1948 N N . GLN A 1 240 ? -13.888 -12.251 43.595 1.00 56.09 238 GLN A N 1
ATOM 1949 C CA . GLN A 1 240 ? -14.071 -13.368 42.675 1.00 53.78 238 GLN A CA 1
ATOM 1950 C C . GLN A 1 240 ? -13.649 -14.688 43.312 1.00 64.88 238 GLN A C 1
ATOM 1951 O O . GLN A 1 240 ? -12.712 -14.727 44.113 1.00 66.24 238 GLN A O 1
ATOM 1957 N N . PRO A 1 241 ? -14.315 -15.800 42.945 1.00 67.79 239 PRO A N 1
ATOM 1958 C CA . PRO A 1 241 ? -13.915 -17.143 43.381 1.00 66.25 239 PRO A CA 1
ATOM 1959 C C . PRO A 1 241 ? -12.481 -17.483 42.975 1.00 70.82 239 PRO A C 1
ATOM 1960 O O . PRO A 1 241 ? -11.618 -17.621 43.846 1.00 70.81 239 PRO A O 1
#

Nearest PDB structures (foldseek):
  3sc0-assembly1_A  TM=9.720E-01  e=5.531E-45  Homo sapiens
  3sby-assembly2_B  TM=9.557E-01  e=6.137E-40  Homo sapiens
  3sby-assembly1_A  TM=9.469E-01  e=1.238E-37  Homo sapiens
  5ujc-assembly1_A  TM=8.703E-01  e=5.186E-22  Caenorhabditis elegans

B-factor: mean 28.92, std 10.81, range [11.28, 92.67]

Secondary structure (DSSP, 8-state):
--HHHHHHHHHHHHHHHHGGGTEEEEEEEHHHHHTTS-GGG--SS-TTEEEEEEEE-THHIIIIIHHHHHHSPPPTTS-HHHHHHHHHHHHHHHHSTTS--EEEETT-B-TTS-BSS-HHHHHHHTTSSEEE-GGGSTT-S--SS----EEEBTTTBTS-EEEEEEEEEEEE-TTPPP-PPP--S-SHHHHHHHHHHHHH-GGG-GGGGSS--S----HHHHHHHHS-HHHHHHHHHHH--

InterPro domains:
  IPR032037 Methylmalonic aciduria and homocystinuria type C family [PF16690] (20-234)
  IPR032037 Methylmalonic aciduria and homocystinuria type C family [PTHR31457] (1-249)
  IPR032037 Methylmalonic aciduria and homocystinuria type C family [cd12959] (7-230)

GO terms:
  GO:0005829 cytosol (C, IDA)
  GO:0016491 oxidoreductase activity (F, IDA)
  GO:0071949 FAD binding (F, IDA)
  GO:0005737 cytoplasm (C, IDA)
  GO:0032451 demethylase activity (F, IDA)
  GO:0033787 cyanocobalamin reductase (cyanide-eliminating) (NADP+) activity (F, IDA)
  GO:0043295 glutathione binding (F, IDA)
  GO:0006749 glutathione metabolic process (P, IDA)
  GO:0009235 cobalamin metabolic process (P, IDA)
  GO:0070988 demethylation (P, IDA)
  GO:0033787 cyanocobalamin reductase (cyanide-eliminating) (NADP+) activity (F, EXP)
  GO:0005515 protein binding (F, IPI)
  GO:0042803 protein homodimerization activity (F, IPI)
  GO:0016765 transferase activity, transferring alkyl or aryl (other than methyl) groups (F, EXP)
  GO:0005829 cytosol (C, TAS)
  GO:0033787 cyanocobalamin reductase (cyanide-eliminating) (NADP+) activity (F, TAS)
  GO:0009235 cobalamin metabolic process (P, TAS)
  GO:0009235 cobalamin metabolic process (P, IMP)
  GO:0005654 nucleoplasm (C, IDA)

Solvent-accessible surface area: 12784 Å² total; per-residue (Å²): 191,155,47,146,86,85,13,61,82,4,63,96,86,0,38,92,13,0,54,79,57,5,6,36,6,50,32,0,13,0,26,37,2,22,134,108,25,78,112,64,34,75,16,129,41,71,22,40,0,0,0,0,0,0,0,2,14,5,17,2,12,65,136,1,1,83,68,13,28,134,88,37,146,12,171,156,169,51,24,0,4,28,17,0,0,46,109,5,8,30,48,0,113,137,29,1,111,126,46,123,8,78,21,32,1,47,74,48,82,56,135,96,203,67,47,74,4,43,19,52,16,0,0,44,18,6,15,3,0,44,34,0,59,56,132,42,5,143,97,34,84,15,48,171,84,230,18,58,7,6,6,0,4,57,131,12,0,2,4,16,26,20,16,0,1,0,8,0,26,68,26,69,8,86,129,15,62,84,164,169,15,122,65,35,3,78,71,118,73,72,32,38,62,5,0,58,9,52,31,83,95,119,185,74,34,86,21,36,60,40,25,126,12,118,78,115,13,48,132,92,4,41,61,20,55,74,36,72,80,80,101,31,32,61,98,44,38,148,82,40,140